Protein AF-A0A0G4F1P4-F1 (afdb_monomer)

Solvent-accessible surface area (backbone atoms only — not comparable to full-atom values): 13996 Å² total; per-residue (Å²): 143,82,90,79,90,84,84,93,81,77,72,66,62,64,56,50,52,52,52,49,52,50,53,47,47,59,60,69,60,57,71,79,75,73,91,69,93,64,77,87,61,95,82,72,74,51,52,44,83,46,97,69,91,50,42,82,34,45,24,33,36,30,50,28,62,87,64,56,53,95,52,92,50,64,78,63,31,51,55,71,77,34,94,72,71,49,74,66,56,36,56,23,32,40,29,36,67,59,89,88,66,84,57,90,52,59,44,44,26,30,38,56,80,39,75,62,87,45,34,51,53,70,55,88,64,56,68,98,54,90,56,77,47,84,83,44,30,85,40,60,28,26,35,7,31,71,52,73,58,84,45,51,40,35,40,30,47,58,80,74,99,68,82,45,57,45,77,40,60,52,72,69,73,73,59,49,98,79,72,60,75,69,84,42,74,48,38,20,41,26,29,33,76,40,44,56,77,59,49,77,45,36,44,40,25,41,40,45,71,59,61,74,55,51,67,70,72,47,100,63,79,31,57,36,45,57,52,32,55,68,70,76,102

Secondary structure (DSSP, 8-state):
---------SSHHHHHHHHHHHHHHHHHT------------TT---EEE-SS---SS-EEEEE-HHHHTTS--HHHHHHTT-SS--GGG--EEEE-PPTT---TTEEEEEESS-EEEEEGGG-S-STT----GGGTTTSEEEE--SB--SSPEEEEE--SSS-PEEEES-GGGG--TT-PPPS-EEEEESBEEEEHHHHTTEEEEEE-THHHHHHHHSSPSPHHHHHHHHTT-

Organism: Vitrella brassicaformis (strain CCMP3155) (NCBI:txid1169540)

Structure (mmCIF, N/CA/C/O backbone):
data_AF-A0A0G4F1P4-F1
#
_entry.id   AF-A0A0G4F1P4-F1
#
loop_
_atom_site.group_PDB
_atom_site.id
_atom_site.type_symbol
_atom_site.label_atom_id
_atom_site.label_alt_id
_atom_site.label_comp_id
_atom_site.label_asym_id
_atom_site.label_entity_id
_atom_site.label_seq_id
_atom_site.pdbx_PDB_ins_code
_atom_site.Cartn_x
_atom_site.Cartn_y
_atom_site.Cartn_z
_atom_site.occupancy
_atom_site.B_iso_or_equiv
_atom_site.auth_seq_id
_atom_site.auth_comp_id
_atom_site.auth_asym_id
_atom_site.auth_atom_id
_atom_site.pdbx_PDB_model_num
ATOM 1 N N . MET A 1 1 ? -21.313 7.222 -73.630 1.00 44.25 1 MET A N 1
ATOM 2 C CA . MET A 1 1 ? -21.097 5.762 -73.575 1.00 44.25 1 MET A CA 1
ATOM 3 C C . MET A 1 1 ? -19.789 5.499 -72.848 1.00 44.25 1 MET A C 1
ATOM 5 O O . MET A 1 1 ? -18.751 5.787 -73.424 1.00 44.25 1 MET A O 1
ATOM 9 N N . LEU A 1 2 ? -19.875 5.066 -71.586 1.00 38.53 2 LEU A N 1
ATOM 10 C CA . LEU A 1 2 ? -19.119 3.990 -70.916 1.00 38.53 2 LEU A CA 1
ATOM 11 C C . LEU A 1 2 ? -19.389 4.095 -69.396 1.00 38.53 2 LEU A C 1
ATOM 13 O O . LEU A 1 2 ? -19.117 5.124 -68.787 1.00 38.53 2 LEU A O 1
ATOM 17 N N . SER A 1 3 ? -20.016 3.044 -68.858 1.00 40.56 3 SER A N 1
ATOM 18 C CA . SER A 1 3 ? -20.262 2.697 -67.439 1.00 40.56 3 SER A CA 1
ATOM 19 C C . SER A 1 3 ? -18.927 2.426 -66.696 1.00 40.56 3 SER A C 1
ATOM 21 O O . SER A 1 3 ? -17.896 2.420 -67.360 1.00 40.56 3 SER A O 1
ATOM 23 N N . ALA A 1 4 ? -18.769 2.160 -65.392 1.00 41.78 4 ALA A N 1
ATOM 24 C CA . ALA A 1 4 ? -19.577 1.691 -64.251 1.00 41.78 4 ALA A CA 1
ATOM 25 C C . ALA A 1 4 ? -18.766 2.023 -62.954 1.00 41.78 4 ALA A C 1
ATOM 27 O O . ALA A 1 4 ? -17.547 2.153 -63.036 1.00 41.78 4 ALA A O 1
ATOM 28 N N . GLU A 1 5 ? -19.367 2.433 -61.831 1.00 48.62 5 GLU A N 1
ATOM 29 C CA . GLU A 1 5 ? -19.666 1.641 -60.606 1.00 48.62 5 GLU A CA 1
ATOM 30 C C . GLU A 1 5 ? -18.569 0.700 -60.047 1.00 48.62 5 GLU A C 1
ATOM 32 O O . GLU A 1 5 ? -18.023 -0.131 -60.766 1.00 48.62 5 GLU A O 1
ATOM 37 N N . GLY A 1 6 ? -18.346 0.784 -58.722 1.00 38.50 6 GLY A N 1
ATOM 38 C CA . GLY A 1 6 ? -17.618 -0.199 -57.896 1.00 38.50 6 GLY A CA 1
ATOM 39 C C . GLY A 1 6 ? -16.866 0.443 -56.715 1.00 38.50 6 GLY A C 1
ATOM 40 O O . GLY A 1 6 ? -15.686 0.738 -56.834 1.00 38.50 6 GLY A O 1
ATOM 41 N N . SER A 1 7 ? -17.534 0.915 -55.656 1.00 43.25 7 SER A N 1
ATOM 42 C CA . SER A 1 7 ? -17.800 0.181 -54.397 1.00 43.25 7 SER A CA 1
ATOM 43 C C . SER A 1 7 ? -16.543 -0.291 -53.634 1.00 43.25 7 SER A C 1
ATOM 45 O O . SER A 1 7 ? -16.195 -1.471 -53.652 1.00 43.25 7 SER A O 1
ATOM 47 N N . GLU A 1 8 ? -15.895 0.615 -52.896 1.00 47.38 8 GLU A N 1
ATOM 48 C CA . GLU A 1 8 ? -14.956 0.265 -51.818 1.00 47.38 8 GLU A CA 1
ATOM 49 C C . GLU A 1 8 ? -15.727 0.078 -50.497 1.00 47.38 8 GLU A C 1
ATOM 51 O O . GLU A 1 8 ? -15.773 0.969 -49.657 1.00 47.38 8 GLU A O 1
ATOM 56 N N . SER A 1 9 ? -16.375 -1.075 -50.306 1.00 51.06 9 SER A N 1
ATOM 57 C CA . SER A 1 9 ? -17.008 -1.434 -49.022 1.00 51.06 9 SER A CA 1
ATOM 58 C C . SER A 1 9 ? -16.738 -2.898 -48.664 1.00 51.06 9 SER A C 1
ATOM 60 O O . SER A 1 9 ? -17.629 -3.743 -48.698 1.00 51.06 9 SER A O 1
ATOM 62 N N . GLY A 1 10 ? -15.478 -3.231 -48.383 1.00 49.69 10 GLY A N 1
ATOM 63 C CA . GLY A 1 10 ? -15.103 -4.618 -48.076 1.00 49.69 10 GLY A CA 1
ATOM 64 C C . GLY A 1 10 ? -13.904 -4.809 -47.152 1.00 49.69 10 GLY A C 1
ATOM 65 O O . GLY A 1 10 ? -13.469 -5.942 -46.979 1.00 49.69 10 GLY A O 1
ATOM 66 N N . LYS A 1 11 ? -13.338 -3.739 -46.573 1.00 50.47 11 LYS A N 1
ATOM 67 C CA . LYS A 1 11 ? -12.155 -3.833 -45.694 1.00 50.47 11 LYS A CA 1
ATOM 68 C C . LYS A 1 11 ? -12.429 -3.574 -44.207 1.00 50.47 11 LYS A C 1
ATOM 70 O O . LYS A 1 11 ? -11.576 -3.912 -43.395 1.00 50.47 11 LYS A O 1
ATOM 75 N N . ASP A 1 12 ? -13.613 -3.074 -43.853 1.00 54.31 12 ASP A N 1
ATOM 76 C CA . ASP A 1 12 ? -13.947 -2.728 -42.462 1.00 54.31 12 ASP A CA 1
ATOM 77 C C . ASP A 1 12 ? -14.666 -3.852 -41.698 1.00 54.31 12 ASP A C 1
ATOM 79 O O . ASP A 1 12 ? -14.580 -3.928 -40.475 1.00 54.31 12 ASP A O 1
ATOM 83 N N . GLU A 1 13 ? -15.336 -4.783 -42.388 1.00 52.06 13 GLU A N 1
ATOM 84 C CA . GLU A 1 13 ? -16.006 -5.900 -41.704 1.00 52.06 13 GLU A CA 1
ATOM 85 C C . GLU A 1 13 ? -15.014 -6.968 -41.223 1.00 52.06 13 GLU A C 1
ATOM 87 O O . GLU A 1 13 ? -15.167 -7.500 -40.124 1.00 52.06 13 GLU A O 1
ATOM 92 N N . ALA A 1 14 ? -13.947 -7.247 -41.981 1.00 53.81 14 ALA A N 1
ATOM 93 C CA . ALA A 1 14 ? -12.947 -8.245 -41.592 1.00 53.81 14 ALA A CA 1
ATOM 94 C C . ALA A 1 14 ? -12.198 -7.853 -40.301 1.00 53.81 14 ALA A C 1
ATOM 96 O O . ALA A 1 14 ? -11.976 -8.693 -39.430 1.00 53.81 14 ALA A O 1
ATOM 97 N N . SER A 1 15 ? -11.887 -6.565 -40.135 1.00 60.59 15 SER A N 1
ATOM 98 C CA . SER A 1 15 ? -11.195 -6.015 -38.964 1.00 60.59 15 SER A CA 1
ATOM 99 C C . SER A 1 15 ? -12.094 -5.942 -37.725 1.00 60.59 15 SER A C 1
ATOM 101 O O . SER A 1 15 ? -11.634 -6.220 -36.617 1.00 60.59 15 SER A O 1
ATOM 103 N N . LEU A 1 16 ? -13.392 -5.664 -37.888 1.00 56.06 16 LEU A N 1
ATOM 104 C CA . LEU A 1 16 ? -14.362 -5.753 -36.789 1.00 56.06 16 LEU A CA 1
ATOM 105 C C . LEU A 1 16 ? -14.564 -7.198 -36.319 1.00 56.06 16 LEU A C 1
ATOM 107 O O . LEU A 1 16 ? -14.600 -7.448 -35.114 1.00 56.06 16 LEU A O 1
ATOM 111 N N . THR A 1 17 ? -14.599 -8.154 -37.251 1.00 67.44 17 THR A N 1
ATOM 112 C CA . THR A 1 17 ? -14.766 -9.578 -36.922 1.00 67.44 17 THR A CA 1
ATOM 113 C C . THR A 1 17 ? -13.553 -10.132 -36.163 1.00 67.44 17 THR A C 1
ATOM 115 O O . THR A 1 17 ? -13.709 -10.924 -35.234 1.00 67.44 17 THR A O 1
ATOM 118 N N . GLU A 1 18 ? -12.336 -9.686 -36.493 1.00 63.50 18 GLU A N 1
ATOM 119 C CA . GLU A 1 18 ? -11.114 -10.052 -35.760 1.00 63.50 18 GLU A CA 1
ATOM 120 C C . GLU A 1 18 ? -11.062 -9.437 -34.355 1.00 63.50 18 GLU A C 1
ATOM 122 O O . GLU A 1 18 ? -10.694 -10.120 -33.395 1.00 63.50 18 GLU A O 1
ATOM 127 N N . ILE A 1 19 ? -11.490 -8.179 -34.202 1.00 62.91 19 ILE A N 1
ATOM 128 C CA . ILE A 1 19 ? -11.578 -7.509 -32.895 1.00 62.91 19 ILE A CA 1
ATOM 129 C C . ILE A 1 19 ? -12.641 -8.175 -32.014 1.00 62.91 19 ILE A C 1
ATOM 131 O O . ILE A 1 19 ? -12.415 -8.375 -30.818 1.00 62.91 19 ILE A O 1
ATOM 135 N N . GLU A 1 20 ? -13.784 -8.564 -32.577 1.00 64.06 20 GLU A N 1
ATOM 136 C CA . GLU A 1 20 ? -14.819 -9.302 -31.850 1.00 64.06 20 GLU A CA 1
ATOM 137 C C . GLU A 1 20 ? -14.371 -10.718 -31.489 1.00 64.06 20 GLU A C 1
ATOM 139 O O . GLU A 1 20 ? -14.567 -11.137 -30.349 1.00 64.06 20 GLU A O 1
ATOM 144 N N . ALA A 1 21 ? -13.688 -11.430 -32.388 1.00 70.06 21 ALA A N 1
ATOM 145 C CA . ALA A 1 21 ? -13.105 -12.738 -32.090 1.00 70.06 21 ALA A CA 1
ATOM 146 C C . ALA A 1 21 ? -12.033 -12.656 -30.988 1.00 70.06 21 ALA A C 1
ATOM 148 O O . ALA A 1 21 ? -11.951 -13.541 -30.132 1.00 70.06 21 ALA A O 1
ATOM 149 N N . PHE A 1 22 ? -11.245 -11.579 -30.959 1.00 59.56 22 PHE A N 1
ATOM 150 C CA . PHE A 1 22 ? -10.270 -11.310 -29.902 1.00 59.56 22 PHE A CA 1
ATOM 151 C C . PHE A 1 22 ? -10.945 -10.976 -28.562 1.00 59.56 22 PHE A C 1
ATOM 153 O O . PHE A 1 22 ? -10.579 -11.534 -27.527 1.00 59.56 22 PHE A O 1
ATOM 160 N N . ARG A 1 23 ? -11.991 -10.140 -28.568 1.00 62.00 23 ARG A N 1
ATOM 161 C CA . ARG A 1 23 ? -12.803 -9.840 -27.373 1.00 62.00 23 ARG A CA 1
ATOM 162 C C . ARG A 1 23 ? -13.512 -11.079 -26.834 1.00 62.00 23 ARG A C 1
ATOM 164 O O . ARG A 1 23 ? -13.549 -11.264 -25.619 1.00 62.00 23 ARG A O 1
ATOM 171 N N . ARG A 1 24 ? -14.004 -11.951 -27.718 1.00 56.53 24 ARG A N 1
ATOM 172 C CA . ARG A 1 24 ? -14.615 -13.234 -27.351 1.00 56.53 24 ARG A CA 1
ATOM 173 C C . ARG A 1 24 ? -13.588 -14.189 -26.754 1.00 56.53 24 ARG A C 1
ATOM 175 O O . ARG A 1 24 ? -13.861 -14.785 -25.723 1.00 56.53 24 ARG A O 1
ATOM 182 N N . LYS A 1 25 ? -12.365 -14.243 -27.295 1.00 57.94 25 LYS A N 1
ATOM 183 C CA . LYS A 1 25 ? -11.242 -14.973 -26.676 1.00 57.94 25 LYS A CA 1
ATOM 184 C C . LYS A 1 25 ? -10.859 -14.438 -25.296 1.00 57.94 25 LYS A C 1
ATOM 186 O O . LYS A 1 25 ? -10.483 -15.232 -24.444 1.00 57.94 25 LYS A O 1
ATOM 191 N N . LEU A 1 26 ? -10.974 -13.133 -25.046 1.00 47.72 26 LEU A N 1
ATOM 192 C CA . LEU A 1 26 ? -10.740 -12.552 -23.716 1.00 47.72 26 LEU A CA 1
ATOM 193 C C . LEU A 1 26 ? -11.850 -12.900 -22.711 1.00 47.72 26 LEU A C 1
ATOM 195 O O . LEU A 1 26 ? -11.575 -13.018 -21.521 1.00 47.72 26 LEU A O 1
ATOM 199 N N . THR A 1 27 ? -13.088 -13.093 -23.174 1.00 53.66 27 THR A N 1
ATOM 200 C CA . THR A 1 27 ? -14.220 -13.491 -22.315 1.00 53.66 27 THR A CA 1
ATOM 201 C C . THR A 1 27 ? -14.300 -15.005 -22.113 1.00 53.66 27 THR A C 1
ATOM 203 O O . THR A 1 27 ? -14.565 -15.453 -21.003 1.00 53.66 27 THR A O 1
ATOM 206 N N . GLU A 1 28 ? -14.004 -15.802 -23.140 1.00 53.75 28 GLU A N 1
ATOM 207 C CA . GLU A 1 28 ? -13.924 -17.272 -23.082 1.00 53.75 28 GLU A CA 1
ATOM 208 C C . GLU A 1 28 ? -12.625 -17.752 -22.409 1.00 53.75 28 GLU A C 1
ATOM 210 O O . GLU A 1 28 ? -12.602 -18.802 -21.776 1.00 53.75 28 GLU A O 1
ATOM 215 N N . GLY A 1 29 ? -11.554 -16.955 -22.487 1.00 36.84 29 GLY A N 1
ATOM 216 C CA . GLY A 1 29 ? -10.301 -17.133 -21.751 1.00 36.84 29 GLY A CA 1
ATOM 217 C C . GLY A 1 29 ? -10.357 -16.657 -20.297 1.00 36.84 29 GLY A C 1
ATOM 218 O O . GLY A 1 29 ? -9.334 -16.704 -19.611 1.00 36.84 29 GLY A O 1
ATOM 219 N N . SER A 1 30 ? -11.531 -16.233 -19.806 1.00 38.62 30 SER A N 1
ATOM 220 C CA . SER A 1 30 ? -11.802 -16.135 -18.372 1.00 38.62 30 SER A CA 1
ATOM 221 C C . SER A 1 30 ? -11.784 -17.551 -17.799 1.00 38.62 30 SER A C 1
ATOM 223 O O . SER A 1 30 ? -12.799 -18.240 -17.703 1.00 38.62 30 SER A O 1
ATOM 225 N N . MET A 1 31 ? -10.573 -18.015 -17.495 1.00 36.19 31 MET A N 1
ATOM 226 C CA . MET A 1 31 ? -10.321 -19.250 -16.779 1.00 36.19 31 MET A CA 1
ATOM 227 C C . MET A 1 31 ? -11.022 -19.172 -15.422 1.00 36.19 31 MET A C 1
ATOM 229 O O . MET A 1 31 ? -10.475 -18.692 -14.432 1.00 36.19 31 MET A O 1
ATOM 233 N N . PHE A 1 32 ? -12.235 -19.716 -15.387 1.00 36.09 32 PHE A N 1
ATOM 234 C CA . PHE A 1 32 ? -12.675 -20.579 -14.304 1.00 36.09 32 PHE A CA 1
ATOM 235 C C . PHE A 1 32 ? -11.570 -21.617 -14.060 1.00 36.09 32 PHE A C 1
ATOM 237 O O . PHE A 1 32 ? -11.529 -22.669 -14.696 1.00 36.09 32 PHE A O 1
ATOM 244 N N . ILE A 1 33 ? -10.634 -21.301 -13.165 1.00 39.53 33 ILE A N 1
ATOM 245 C CA . ILE A 1 33 ? -9.770 -22.310 -12.559 1.00 39.53 33 ILE A CA 1
ATOM 246 C C . ILE A 1 33 ? -10.665 -23.096 -11.604 1.00 39.53 33 ILE A C 1
ATOM 248 O O . ILE A 1 33 ? -11.313 -22.530 -10.723 1.00 39.53 33 ILE A O 1
ATOM 252 N N . GLY A 1 34 ? -10.774 -24.389 -11.891 1.00 30.59 34 GLY A N 1
ATOM 253 C CA . GLY A 1 34 ? -11.758 -25.293 -11.330 1.00 30.59 34 GLY A CA 1
ATOM 254 C C . GLY A 1 34 ? -11.749 -25.378 -9.808 1.00 30.59 34 GLY A C 1
ATOM 255 O O . GLY A 1 34 ? -10.714 -25.336 -9.149 1.00 30.59 34 GLY A O 1
ATOM 256 N N . GLN A 1 35 ? -12.947 -25.596 -9.271 1.00 35.72 35 GLN A N 1
ATOM 257 C CA . GLN A 1 35 ? -13.133 -26.282 -8.003 1.00 35.72 35 GLN A CA 1
ATOM 258 C C . GLN A 1 35 ? -12.691 -27.743 -8.180 1.00 35.72 35 GLN A C 1
ATOM 260 O O . GLN A 1 35 ? -13.502 -28.612 -8.496 1.00 35.72 35 GLN A O 1
ATOM 265 N N . SER A 1 36 ? -11.403 -28.027 -8.011 1.00 34.56 36 SER A N 1
ATOM 266 C CA . SER A 1 36 ? -10.953 -29.365 -7.631 1.00 34.56 36 SER A CA 1
ATOM 267 C C . SER A 1 36 ? -10.972 -29.432 -6.109 1.00 34.56 36 SER A C 1
ATOM 269 O O . SER A 1 36 ? -10.285 -28.667 -5.436 1.00 34.56 36 SER A O 1
ATOM 271 N N . GLY A 1 37 ? -11.829 -30.304 -5.578 1.00 37.22 37 GLY A N 1
ATOM 272 C CA . GLY A 1 37 ? -11.975 -30.573 -4.153 1.00 37.22 37 GLY A CA 1
ATOM 273 C C . GLY A 1 37 ? -10.750 -31.269 -3.572 1.00 37.22 37 GLY A C 1
ATOM 274 O O . GLY A 1 37 ? -10.786 -32.466 -3.305 1.00 37.22 37 GLY A O 1
ATOM 275 N N . GLU A 1 38 ? -9.693 -30.501 -3.350 1.00 30.75 38 GLU A N 1
ATOM 276 C CA . GLU A 1 38 ? -8.630 -30.837 -2.414 1.00 30.75 38 GLU A CA 1
ATOM 277 C C . GLU A 1 38 ? -8.899 -30.090 -1.107 1.00 30.75 38 GLU A C 1
ATOM 279 O O . GLU A 1 38 ? -9.288 -28.919 -1.094 1.00 30.75 38 GLU A O 1
ATOM 284 N N . SER A 1 39 ? -8.766 -30.807 0.008 1.00 32.22 39 SER A N 1
ATOM 285 C CA . SER A 1 39 ? -8.780 -30.226 1.348 1.00 32.22 39 SER A CA 1
ATOM 286 C C . SER A 1 39 ? -7.865 -29.001 1.391 1.00 32.22 39 SER A C 1
ATOM 288 O O . SER A 1 39 ? -6.788 -29.077 0.802 1.00 32.22 39 SER A O 1
ATOM 290 N N . PRO A 1 40 ? -8.233 -27.901 2.077 1.00 41.16 40 PRO A N 1
ATOM 291 C CA . PRO A 1 40 ? -7.355 -26.747 2.187 1.00 41.16 40 PRO A CA 1
ATOM 292 C C . PRO A 1 40 ? -6.076 -27.186 2.897 1.00 41.16 40 PRO A C 1
ATOM 294 O O . PRO A 1 40 ? -6.056 -27.375 4.115 1.00 41.16 40 PRO A O 1
ATOM 297 N N . ASP A 1 41 ? -5.027 -27.403 2.109 1.00 34.06 41 ASP A N 1
ATOM 298 C CA . ASP A 1 41 ? -3.703 -27.699 2.611 1.00 34.06 41 ASP A CA 1
ATOM 299 C C . ASP A 1 41 ? -3.281 -26.569 3.550 1.00 34.06 41 ASP A C 1
ATOM 301 O O . ASP A 1 41 ? -3.498 -25.373 3.312 1.00 34.06 41 ASP A O 1
ATOM 305 N N . ALA A 1 42 ? -2.630 -26.958 4.638 1.00 38.28 42 ALA A N 1
ATOM 306 C CA . ALA A 1 42 ? -2.084 -26.078 5.663 1.00 38.28 42 ALA A CA 1
ATOM 307 C C . ALA A 1 42 ? -0.927 -25.171 5.158 1.00 38.28 42 ALA A C 1
ATOM 309 O O . ALA A 1 42 ? -0.147 -24.661 5.957 1.00 38.28 42 ALA A O 1
ATOM 310 N N . SER A 1 43 ? -0.816 -24.945 3.844 1.00 42.84 43 SER A N 1
ATOM 311 C CA . SER A 1 43 ? 0.154 -24.087 3.150 1.00 42.84 43 SER A CA 1
ATOM 312 C C . SER A 1 43 ? -0.370 -22.667 2.856 1.00 42.84 43 SER A C 1
ATOM 314 O O . SER A 1 43 ? 0.346 -21.852 2.277 1.00 42.84 43 SER A O 1
ATOM 316 N N . THR A 1 44 ? -1.603 -22.340 3.268 1.00 48.66 44 THR A N 1
ATOM 317 C CA . THR A 1 44 ? -2.342 -21.153 2.784 1.00 48.66 44 THR A CA 1
ATOM 318 C C . THR A 1 44 ? -2.284 -19.905 3.690 1.00 48.66 44 THR A C 1
ATOM 320 O O . THR A 1 44 ? -2.964 -18.920 3.406 1.00 48.66 44 THR A O 1
ATOM 323 N N . SER A 1 45 ? -1.496 -19.868 4.775 1.00 58.62 45 SER A N 1
ATOM 324 C CA . SER A 1 45 ? -1.473 -18.693 5.674 1.00 58.62 45 SER A CA 1
ATOM 325 C C . SER A 1 45 ? -0.451 -17.635 5.234 1.00 58.62 45 SER A C 1
ATOM 327 O O . SER A 1 45 ? 0.605 -17.480 5.847 1.00 58.62 45 SER A O 1
ATOM 329 N N . TRP A 1 46 ? -0.745 -16.907 4.156 1.00 67.62 46 TRP A N 1
ATOM 330 C CA . TRP A 1 46 ? 0.097 -15.789 3.702 1.00 67.62 46 TRP A CA 1
ATOM 331 C C . TRP A 1 46 ? -0.203 -14.455 4.398 1.00 67.62 46 TRP A C 1
ATOM 333 O O . TRP A 1 46 ? 0.501 -13.477 4.148 1.00 67.62 46 TRP A O 1
ATOM 343 N N . ALA A 1 47 ? -1.221 -14.427 5.259 1.00 73.69 47 ALA A N 1
ATOM 344 C CA . ALA A 1 47 ? -1.512 -13.350 6.191 1.00 73.69 47 ALA A CA 1
ATOM 345 C C . ALA A 1 47 ? -1.632 -13.931 7.608 1.00 73.69 47 ALA A C 1
ATOM 347 O O . ALA A 1 47 ? -2.260 -14.976 7.801 1.00 73.69 47 ALA A O 1
ATOM 348 N N . ARG A 1 48 ? -1.024 -13.273 8.596 1.00 81.38 48 ARG A N 1
ATOM 349 C CA . ARG A 1 48 ? -1.113 -13.634 10.018 1.00 81.38 48 ARG A CA 1
ATOM 350 C C . ARG A 1 48 ? -1.064 -12.373 10.871 1.00 81.38 48 ARG A C 1
ATOM 352 O O . ARG A 1 48 ? -0.157 -11.566 10.692 1.00 81.38 48 ARG A O 1
ATOM 359 N N . LEU A 1 49 ? -1.984 -12.255 11.831 1.00 85.12 49 LEU A N 1
ATOM 360 C CA . LEU A 1 49 ? -1.960 -11.181 12.827 1.00 85.12 49 LEU A CA 1
ATOM 361 C C . LEU A 1 49 ? -0.650 -11.187 13.617 1.00 85.12 49 LEU A C 1
ATOM 363 O O . LEU A 1 49 ? -0.205 -12.237 14.084 1.00 85.12 49 LEU A O 1
ATOM 367 N N . ILE A 1 50 ? -0.075 -10.005 13.787 1.00 86.12 50 ILE A N 1
ATOM 368 C CA . ILE A 1 50 ? 1.093 -9.772 14.634 1.00 86.12 50 ILE A CA 1
ATOM 369 C C . ILE A 1 50 ? 0.811 -8.607 15.581 1.00 86.12 50 ILE A C 1
ATOM 371 O O . ILE A 1 50 ? 0.012 -7.726 15.268 1.00 86.12 50 ILE A O 1
ATOM 375 N N . ASP A 1 51 ? 1.476 -8.608 16.733 1.00 83.62 51 ASP A N 1
ATOM 376 C CA . ASP A 1 51 ? 1.210 -7.623 17.786 1.00 83.62 51 ASP A CA 1
ATOM 377 C C . ASP A 1 51 ? 1.871 -6.269 17.505 1.00 83.62 51 ASP A C 1
ATOM 379 O O . ASP A 1 51 ? 1.327 -5.221 17.852 1.00 83.62 51 ASP A O 1
ATOM 383 N N . GLU A 1 52 ? 3.040 -6.277 16.857 1.00 84.31 52 GLU A N 1
ATOM 384 C CA . GLU A 1 52 ? 3.826 -5.069 16.617 1.00 84.31 52 GLU A CA 1
ATOM 385 C C . GLU A 1 52 ? 4.164 -4.872 15.136 1.00 84.31 52 GLU A C 1
ATOM 387 O O . GLU A 1 52 ? 4.523 -5.826 14.436 1.00 84.31 52 GLU A O 1
ATOM 392 N N . PRO A 1 53 ? 4.083 -3.623 14.640 1.00 81.62 53 PRO A N 1
ATOM 393 C CA . PRO A 1 53 ? 4.442 -3.316 13.269 1.00 81.62 53 PRO A CA 1
ATOM 394 C C . PRO A 1 53 ? 5.949 -3.453 13.073 1.00 81.62 53 PRO A C 1
ATOM 396 O O . PRO A 1 53 ? 6.745 -2.815 13.761 1.00 81.62 53 PRO A O 1
ATOM 399 N N . ARG A 1 54 ? 6.338 -4.244 12.074 1.00 77.56 54 ARG A N 1
ATOM 400 C CA . ARG A 1 54 ? 7.719 -4.307 11.592 1.00 77.56 54 ARG A CA 1
ATOM 401 C C . ARG A 1 54 ? 7.865 -3.460 10.335 1.00 77.56 54 ARG A C 1
ATOM 403 O O . ARG A 1 54 ? 6.966 -3.420 9.499 1.00 77.56 54 ARG A O 1
ATOM 410 N N . THR A 1 55 ? 8.992 -2.773 10.212 1.00 70.56 55 THR A N 1
ATOM 411 C CA . THR A 1 55 ? 9.321 -1.928 9.054 1.00 70.56 55 THR A CA 1
ATOM 412 C C . THR A 1 55 ? 10.388 -2.562 8.167 1.00 70.56 55 THR A C 1
ATOM 414 O O . THR A 1 55 ? 10.893 -1.910 7.274 1.00 70.56 55 THR A O 1
ATOM 417 N N . ASP A 1 56 ? 10.724 -3.835 8.361 1.00 67.94 56 ASP A N 1
ATOM 418 C CA . ASP A 1 56 ? 11.702 -4.589 7.562 1.00 67.94 56 ASP A CA 1
ATOM 419 C C . ASP A 1 56 ? 11.217 -4.945 6.141 1.00 67.94 56 ASP A C 1
ATOM 421 O O . ASP A 1 56 ? 11.978 -5.490 5.345 1.00 67.94 56 ASP A O 1
ATOM 425 N N . GLY A 1 57 ? 9.974 -4.588 5.802 1.00 63.53 57 GLY A N 1
ATOM 426 C CA . GLY A 1 57 ? 9.314 -4.977 4.561 1.00 63.53 57 GLY A CA 1
ATOM 427 C C . GLY A 1 57 ? 8.683 -6.358 4.706 1.00 63.53 57 GLY A C 1
ATOM 428 O O . GLY A 1 57 ? 9.373 -7.362 4.832 1.00 63.53 57 GLY A O 1
ATOM 429 N N . GLY A 1 58 ? 7.350 -6.415 4.677 1.00 72.56 58 GLY A N 1
ATOM 430 C CA . GLY A 1 58 ? 6.595 -7.648 4.956 1.00 72.56 58 GLY A CA 1
ATOM 431 C C . GLY A 1 58 ? 5.492 -7.489 6.000 1.00 72.56 58 GLY A C 1
ATOM 432 O O . GLY A 1 58 ? 4.820 -8.460 6.338 1.00 72.56 58 GLY A O 1
ATOM 433 N N . CYS A 1 59 ? 5.274 -6.271 6.497 1.00 85.75 59 CYS A N 1
ATOM 434 C CA . CYS A 1 59 ? 4.140 -5.931 7.344 1.00 85.75 59 CYS A CA 1
ATOM 435 C C . CYS A 1 59 ? 3.112 -5.131 6.545 1.00 85.75 59 CYS A C 1
ATOM 437 O O . CYS A 1 59 ? 3.444 -4.123 5.919 1.00 85.75 59 CYS A O 1
ATOM 439 N N . VAL A 1 60 ? 1.858 -5.560 6.588 1.00 89.00 60 VAL A N 1
ATOM 440 C CA . VAL A 1 60 ? 0.724 -4.827 6.034 1.00 89.00 60 VAL A CA 1
ATOM 441 C C . VAL A 1 60 ? -0.221 -4.491 7.171 1.00 89.00 60 VAL A C 1
ATOM 443 O O . VAL A 1 60 ? -0.476 -5.302 8.058 1.00 89.00 60 VAL A O 1
ATOM 446 N N . VAL A 1 61 ? -0.763 -3.284 7.139 1.00 92.12 61 VAL A N 1
ATOM 447 C CA . VAL A 1 61 ? -1.794 -2.851 8.070 1.00 92.12 61 VAL A CA 1
ATOM 448 C C . VAL A 1 61 ? -3.091 -2.644 7.316 1.00 92.12 61 VAL A C 1
ATOM 450 O O . VAL A 1 61 ? -3.137 -1.936 6.310 1.00 92.12 61 VAL A O 1
ATOM 453 N N . VAL A 1 62 ? -4.159 -3.270 7.795 1.00 92.44 62 VAL A N 1
ATOM 454 C CA . VAL A 1 62 ? -5.500 -3.145 7.222 1.00 92.44 62 VAL A CA 1
ATOM 455 C C . VAL A 1 62 ? -6.411 -2.446 8.217 1.00 92.44 62 VAL A C 1
ATOM 457 O O . VAL A 1 62 ? -6.425 -2.764 9.403 1.00 92.44 62 VAL A O 1
ATOM 460 N N . ALA A 1 63 ? -7.151 -1.448 7.751 1.00 92.62 63 ALA A N 1
ATOM 461 C CA . ALA A 1 63 ? -8.075 -0.693 8.581 1.00 92.62 63 ALA A CA 1
ATOM 462 C C . ALA A 1 63 ? -9.081 -1.634 9.258 1.00 92.62 63 ALA A C 1
ATOM 464 O O . ALA A 1 63 ? -9.765 -2.408 8.587 1.00 92.62 63 ALA A O 1
ATOM 465 N N . ASN A 1 64 ? -9.188 -1.561 10.588 1.00 92.19 64 ASN A N 1
ATOM 466 C CA . ASN A 1 64 ? -10.074 -2.434 11.351 1.00 92.19 64 ASN A CA 1
ATOM 467 C C . ASN A 1 64 ? -11.545 -2.070 11.059 1.00 92.19 64 ASN A C 1
ATOM 469 O O . ASN A 1 64 ? -11.963 -0.951 11.392 1.00 92.19 64 ASN A O 1
ATOM 473 N N . PRO A 1 65 ? -12.366 -2.986 10.507 1.00 91.50 65 PRO A N 1
ATOM 474 C CA . PRO A 1 65 ? -13.757 -2.695 10.166 1.00 91.50 65 PRO A CA 1
ATOM 475 C C . PRO A 1 65 ? -14.557 -2.115 11.338 1.00 91.50 65 PRO A C 1
ATOM 477 O O . PRO A 1 65 ? -15.305 -1.159 11.154 1.00 91.50 65 PRO A O 1
ATOM 480 N N . SER A 1 66 ? -14.344 -2.614 12.560 1.00 89.94 66 SER A N 1
ATOM 481 C CA . SER A 1 66 ? -15.050 -2.149 13.766 1.00 89.94 66 SER A CA 1
ATOM 482 C C . SER A 1 66 ? -14.704 -0.710 14.177 1.00 89.94 66 SER A C 1
ATOM 484 O O . SER A 1 66 ? -15.482 -0.042 14.861 1.00 89.94 66 SER A O 1
ATOM 486 N N . ARG A 1 67 ? -13.531 -0.214 13.767 1.00 88.81 67 ARG A N 1
ATOM 487 C CA . ARG A 1 67 ? -13.054 1.147 14.053 1.00 88.81 67 ARG A CA 1
ATOM 488 C C . ARG A 1 67 ? -13.400 2.117 12.930 1.00 88.81 67 ARG A C 1
ATOM 490 O O . ARG A 1 67 ? -13.680 3.288 13.199 1.00 88.81 67 ARG A O 1
ATOM 497 N N . TRP A 1 68 ? -13.390 1.635 11.691 1.00 88.94 68 TRP A N 1
ATOM 498 C CA . TRP A 1 68 ? -13.527 2.446 10.484 1.00 88.94 68 TRP A CA 1
ATOM 499 C C . TRP A 1 68 ? -14.958 2.537 9.960 1.00 88.94 68 TRP A C 1
ATOM 501 O O . TRP A 1 68 ? -15.370 3.607 9.508 1.00 88.94 68 TRP A O 1
ATOM 511 N N . LEU A 1 69 ? -15.735 1.456 10.040 1.00 86.31 69 LEU A N 1
ATOM 512 C CA . LEU A 1 69 ? -17.120 1.441 9.578 1.00 86.31 69 LEU A CA 1
ATOM 513 C C . LEU A 1 69 ? -18.035 2.065 10.644 1.00 86.31 69 LEU A C 1
ATOM 515 O O . LEU A 1 69 ? -17.931 1.775 11.832 1.00 86.31 69 LEU A O 1
ATOM 519 N N . GLY A 1 70 ? -18.932 2.960 10.223 1.00 72.56 70 GLY A N 1
ATOM 520 C CA . GLY A 1 70 ? -19.924 3.595 11.104 1.00 72.56 70 GLY A CA 1
ATOM 521 C C . GLY A 1 70 ? -19.473 4.874 11.825 1.00 72.56 70 GLY A C 1
ATOM 522 O O . GLY A 1 70 ? -20.302 5.537 12.447 1.00 72.56 70 GLY A O 1
ATOM 523 N N . LYS A 1 71 ? -18.203 5.286 11.709 1.00 72.12 71 LYS A N 1
ATOM 524 C CA . LYS A 1 71 ? -17.697 6.565 12.244 1.00 72.12 71 LYS A CA 1
ATOM 525 C C . LYS A 1 71 ? -17.376 7.561 11.127 1.00 72.12 71 LYS A C 1
ATOM 527 O O . LYS A 1 71 ? -16.942 7.190 10.039 1.00 72.12 71 LYS A O 1
ATOM 532 N N . ARG A 1 72 ? -17.561 8.859 11.398 1.00 72.94 72 ARG A N 1
ATOM 533 C CA . ARG A 1 72 ? -17.138 9.933 10.483 1.00 72.94 72 ARG A CA 1
ATOM 534 C C . ARG A 1 72 ? -15.646 10.208 10.660 1.00 72.94 72 ARG A C 1
ATOM 536 O O . ARG A 1 72 ? -15.252 10.933 11.565 1.00 72.94 72 ARG A O 1
ATOM 543 N N . HIS A 1 73 ? -14.840 9.667 9.753 1.00 73.06 73 HIS A N 1
ATOM 544 C CA . HIS A 1 73 ? -13.380 9.813 9.729 1.00 73.06 73 HIS A CA 1
ATOM 545 C C . HIS A 1 73 ? -12.895 10.804 8.660 1.00 73.06 73 HIS A C 1
ATOM 547 O O . HIS A 1 73 ? -11.869 10.565 8.041 1.00 73.06 73 HIS A O 1
ATOM 553 N N . SER A 1 74 ? -13.617 11.898 8.384 1.00 75.12 74 SER A N 1
ATOM 554 C CA . SER A 1 74 ? -13.384 12.737 7.186 1.00 75.12 74 SER A CA 1
ATOM 555 C C . SER A 1 74 ? -11.920 13.154 6.978 1.00 75.12 74 SER A C 1
ATOM 557 O O . SER A 1 74 ? -11.364 12.891 5.916 1.00 75.12 74 SER A O 1
ATOM 559 N N . LYS A 1 75 ? -11.259 13.693 8.011 1.00 79.06 75 LYS A N 1
ATOM 560 C CA . LYS A 1 75 ? -9.841 14.095 7.939 1.00 79.06 75 LYS A CA 1
ATOM 561 C C . LYS A 1 75 ? -8.887 12.923 7.687 1.00 79.06 75 LYS A C 1
ATOM 563 O O . LYS A 1 75 ? -7.905 13.069 6.969 1.00 79.06 75 LYS A O 1
ATOM 568 N N . ARG A 1 76 ? -9.169 11.754 8.269 1.00 82.19 76 ARG A N 1
ATOM 569 C CA . ARG A 1 76 ? -8.357 10.548 8.060 1.00 82.19 76 ARG A CA 1
ATOM 570 C C . ARG A 1 76 ? -8.609 9.950 6.684 1.00 82.19 76 ARG A C 1
ATOM 572 O O . ARG A 1 76 ? -7.662 9.579 6.017 1.00 82.19 76 ARG A O 1
ATOM 579 N N . LEU A 1 77 ? -9.853 9.911 6.214 1.00 84.75 77 LEU A N 1
ATOM 580 C CA . LEU A 1 77 ? -10.195 9.421 4.877 1.00 84.75 77 LEU A CA 1
ATOM 581 C C . LEU A 1 77 ? -9.506 10.244 3.788 1.00 84.75 77 LEU A C 1
ATOM 583 O O . LEU A 1 77 ? -8.957 9.674 2.847 1.00 84.75 77 LEU A O 1
ATOM 587 N N . GLU A 1 78 ? -9.436 11.564 3.960 1.00 84.44 78 GLU A N 1
ATOM 588 C CA . GLU A 1 78 ? -8.710 12.441 3.044 1.00 84.44 78 GLU A CA 1
ATOM 589 C C . GLU A 1 78 ? -7.243 12.042 2.870 1.00 84.44 78 GLU A C 1
ATOM 591 O O . GLU A 1 78 ? -6.724 12.196 1.769 1.00 84.44 78 GLU A O 1
ATOM 596 N N . LYS A 1 79 ? -6.585 11.498 3.900 1.00 85.25 79 LYS A N 1
ATOM 597 C CA . LYS A 1 79 ? -5.202 10.992 3.837 1.00 85.25 79 LYS A CA 1
ATOM 598 C C . LYS A 1 79 ? -5.048 9.820 2.867 1.00 85.25 79 LYS A C 1
ATOM 600 O O . LYS A 1 79 ? -4.047 9.728 2.166 1.00 85.25 79 LYS A O 1
ATOM 605 N N . PHE A 1 80 ? -6.077 8.982 2.781 1.00 86.75 80 PHE A N 1
ATOM 606 C CA . PHE A 1 80 ? -6.139 7.806 1.912 1.00 86.75 80 PHE A CA 1
ATOM 607 C C . PHE A 1 80 ? -6.805 8.091 0.557 1.00 86.75 80 PHE A C 1
ATOM 609 O O . PHE A 1 80 ? -7.127 7.162 -0.183 1.00 86.75 80 PHE A O 1
ATOM 616 N N . GLY A 1 81 ? -7.060 9.366 0.234 1.00 80.94 81 GLY A N 1
ATOM 617 C CA . GLY A 1 81 ? -7.769 9.752 -0.989 1.00 80.94 81 GLY A CA 1
ATOM 618 C C . GLY A 1 81 ? -9.233 9.294 -1.004 1.00 80.94 81 GLY A C 1
ATOM 619 O O . GLY A 1 81 ? -9.806 9.053 -2.066 1.00 80.94 81 GLY A O 1
ATOM 620 N N . LEU A 1 82 ? -9.839 9.137 0.174 1.00 83.44 82 LEU A N 1
ATOM 621 C CA . LEU A 1 82 ? -11.186 8.615 0.358 1.00 83.44 82 LEU A CA 1
ATOM 622 C C . LEU A 1 82 ? -12.186 9.707 0.734 1.00 83.44 82 LEU A C 1
ATOM 624 O O . LEU A 1 82 ? -11.907 10.580 1.549 1.00 83.44 82 LEU A O 1
ATOM 628 N N . ARG A 1 83 ? -13.396 9.612 0.172 1.00 82.50 83 ARG A N 1
ATOM 629 C CA . ARG A 1 83 ? -14.553 10.439 0.570 1.00 82.50 83 ARG A CA 1
ATOM 630 C C . ARG A 1 83 ? -15.492 9.715 1.534 1.00 82.50 83 ARG A C 1
ATOM 632 O O . ARG A 1 83 ? -16.189 10.343 2.321 1.00 82.50 83 ARG A O 1
ATOM 639 N N . SER A 1 84 ? -15.520 8.390 1.456 1.00 83.31 84 SER A N 1
ATOM 640 C CA . SER A 1 84 ? -16.286 7.498 2.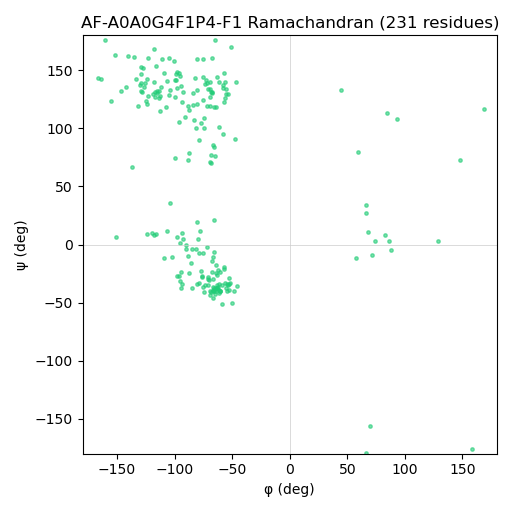324 1.00 83.31 84 SER A CA 1
ATOM 641 C C . SER A 1 84 ? -15.563 6.158 2.414 1.00 83.31 84 SER A C 1
ATOM 643 O O . SER A 1 84 ? -14.688 5.879 1.593 1.00 83.31 84 SER A O 1
AT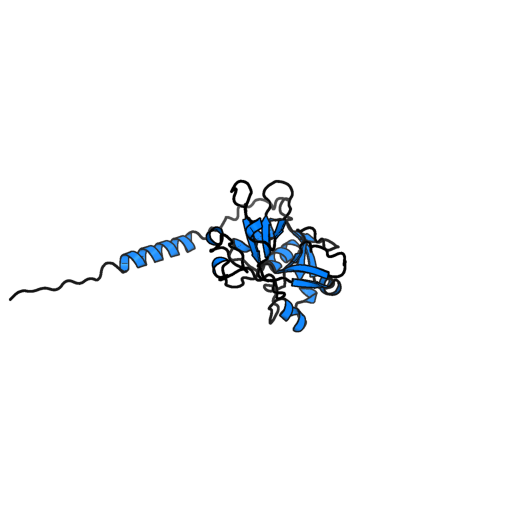OM 645 N N . VAL A 1 85 ? -15.905 5.345 3.411 1.00 82.69 85 VAL A N 1
ATOM 646 C CA . VAL A 1 85 ? -15.340 4.005 3.571 1.00 82.69 85 VAL A CA 1
ATOM 647 C C . VAL A 1 85 ? -16.451 2.967 3.487 1.00 82.69 85 VAL A C 1
ATOM 649 O O . VAL A 1 85 ? -17.485 3.081 4.143 1.00 82.69 85 VAL A O 1
ATOM 652 N N . THR A 1 86 ? -16.228 1.969 2.646 1.00 83.88 86 THR A N 1
ATOM 653 C CA . THR A 1 86 ? -16.985 0.717 2.588 1.00 83.88 86 THR A CA 1
ATOM 654 C C . THR A 1 86 ? -16.017 -0.417 2.902 1.00 83.88 86 THR A C 1
ATOM 656 O O . THR A 1 86 ? -14.805 -0.198 2.911 1.00 83.88 86 THR A O 1
ATOM 659 N N . TYR A 1 87 ? -16.528 -1.624 3.147 1.00 80.62 87 TYR A N 1
ATOM 660 C CA . TYR A 1 87 ? -15.677 -2.788 3.415 1.00 80.62 87 TYR A CA 1
ATOM 661 C C . TYR A 1 87 ? -14.652 -3.009 2.286 1.00 80.62 87 TYR A C 1
ATOM 663 O O . TYR A 1 87 ? -13.472 -3.218 2.547 1.00 80.62 87 TYR A O 1
ATOM 671 N N . ASP A 1 88 ? -15.072 -2.816 1.031 1.00 80.06 88 ASP A N 1
ATOM 672 C CA . ASP A 1 88 ? -14.195 -2.949 -0.136 1.00 80.06 88 ASP A CA 1
ATOM 673 C C . ASP A 1 88 ? -13.223 -1.764 -0.334 1.00 80.06 88 ASP A C 1
ATOM 675 O O . ASP A 1 88 ? -12.339 -1.798 -1.188 1.00 80.06 88 ASP A O 1
ATOM 679 N N . MET A 1 89 ? -13.355 -0.692 0.441 1.00 82.25 89 MET A N 1
ATOM 680 C CA . MET A 1 89 ? -12.497 0.491 0.339 1.00 82.25 89 MET A CA 1
ATOM 681 C C . MET A 1 89 ? -11.662 0.741 1.593 1.00 82.25 89 MET A C 1
ATOM 683 O O . MET A 1 89 ? -11.039 1.803 1.688 1.00 82.25 89 MET A O 1
ATOM 687 N N . LEU A 1 90 ? -11.652 -0.198 2.542 1.00 89.56 90 LEU A N 1
ATOM 688 C CA . LEU A 1 90 ? -10.850 -0.091 3.754 1.00 89.56 90 LEU A CA 1
ATOM 689 C C . LEU A 1 90 ? -9.369 0.123 3.393 1.00 89.56 90 LEU A C 1
ATOM 691 O O . LEU A 1 90 ? -8.834 -0.608 2.557 1.00 89.56 90 LEU A O 1
ATOM 695 N N . PRO A 1 91 ? -8.705 1.140 3.976 1.00 91.06 91 PRO A N 1
ATOM 696 C CA . PRO A 1 91 ? -7.286 1.360 3.748 1.00 91.06 91 PRO A CA 1
ATOM 697 C C . PRO A 1 91 ? -6.453 0.124 4.082 1.00 91.06 91 PRO A C 1
ATOM 699 O O . PRO A 1 91 ? -6.619 -0.484 5.138 1.00 91.06 91 PRO A O 1
ATOM 702 N N . CYS A 1 92 ? -5.538 -0.212 3.183 1.00 91.56 92 CYS A N 1
ATOM 703 C CA . CYS A 1 92 ? -4.579 -1.291 3.341 1.00 91.56 92 CYS A CA 1
ATOM 704 C C . CYS A 1 92 ? -3.204 -0.732 2.980 1.00 91.56 92 CYS A C 1
ATOM 706 O O . CYS A 1 92 ? -3.043 -0.224 1.873 1.00 91.56 92 CYS A O 1
ATOM 708 N N . VAL A 1 93 ? -2.253 -0.744 3.911 1.00 91.56 93 VAL A N 1
ATOM 709 C CA . VAL A 1 93 ? -0.951 -0.084 3.755 1.00 91.56 93 VAL A CA 1
ATOM 710 C C . VAL A 1 93 ? 0.164 -1.095 3.976 1.00 91.56 93 VAL A C 1
ATOM 712 O O . VAL A 1 93 ? 0.240 -1.705 5.037 1.00 91.56 93 VAL A O 1
ATOM 715 N N . LEU A 1 94 ? 1.051 -1.246 2.998 1.00 89.81 94 LEU A N 1
ATOM 716 C CA . LEU A 1 94 ? 2.311 -1.965 3.157 1.00 89.81 94 LEU A CA 1
ATOM 717 C C . LEU A 1 94 ? 3.329 -1.046 3.823 1.00 89.81 94 LEU A C 1
ATOM 719 O O . LEU A 1 94 ? 3.649 0.006 3.268 1.00 89.81 94 LEU A O 1
ATOM 723 N N . LEU A 1 95 ? 3.840 -1.448 4.981 1.00 89.31 95 LEU A N 1
ATOM 724 C CA . LEU A 1 95 ? 4.901 -0.731 5.679 1.00 89.31 95 LEU A CA 1
ATOM 725 C C . LEU A 1 95 ? 6.262 -1.107 5.098 1.00 89.31 95 LEU A C 1
ATOM 727 O O . LEU A 1 95 ? 6.507 -2.267 4.753 1.00 89.31 95 LEU A O 1
ATOM 731 N N . TYR A 1 96 ? 7.155 -0.126 5.022 1.00 84.25 96 TYR A N 1
ATOM 732 C CA . TYR A 1 96 ? 8.507 -0.324 4.514 1.00 84.25 96 TYR A CA 1
ATOM 733 C C . TYR A 1 96 ? 9.538 0.463 5.336 1.00 84.25 96 TYR A C 1
ATOM 735 O O . TYR A 1 96 ? 9.162 1.376 6.084 1.00 84.25 96 TYR A O 1
ATOM 743 N N . PRO A 1 97 ? 10.831 0.105 5.241 1.00 77.06 97 PRO A N 1
ATOM 744 C CA . PRO A 1 97 ? 11.857 0.726 6.058 1.00 77.06 97 PRO A CA 1
ATOM 745 C C . PRO A 1 97 ? 12.047 2.174 5.626 1.00 77.06 97 PRO A C 1
ATOM 747 O O . PRO A 1 97 ? 12.193 2.468 4.444 1.00 77.06 97 PRO A O 1
ATOM 750 N N . GLN A 1 98 ? 12.059 3.093 6.587 1.00 71.81 98 GLN A N 1
ATOM 751 C CA . GLN A 1 98 ? 12.396 4.481 6.312 1.00 71.81 98 GLN A CA 1
ATOM 752 C C . GLN A 1 98 ? 13.887 4.695 6.564 1.00 71.81 98 GLN A C 1
ATOM 754 O O . GLN A 1 98 ? 14.357 4.507 7.689 1.00 71.81 98 GLN A O 1
ATOM 759 N N . ASP A 1 99 ? 14.612 5.153 5.545 1.00 59.78 99 ASP A N 1
ATOM 760 C CA . ASP A 1 99 ? 16.012 5.533 5.703 1.00 59.78 99 ASP A CA 1
ATOM 761 C C . ASP A 1 99 ? 16.162 6.605 6.788 1.00 59.78 99 ASP A C 1
ATOM 763 O O . ASP A 1 99 ? 15.536 7.668 6.755 1.00 59.78 99 ASP A O 1
ATOM 767 N N . GLY A 1 100 ? 16.980 6.298 7.796 1.00 52.75 100 GLY A N 1
ATOM 768 C CA . GLY A 1 100 ? 17.330 7.229 8.868 1.00 52.75 100 GLY A CA 1
ATOM 769 C C . GLY A 1 100 ? 16.244 7.494 9.919 1.00 52.75 100 GLY A C 1
ATOM 770 O O . GLY A 1 100 ? 16.498 8.281 10.835 1.00 52.75 100 GLY A O 1
ATOM 771 N N . SER A 1 101 ? 15.072 6.847 9.864 1.00 50.69 101 SER A N 1
ATOM 772 C CA . SER A 1 101 ? 14.070 6.996 10.928 1.00 50.69 101 SER A CA 1
ATOM 773 C C . SER A 1 101 ? 14.459 6.176 12.156 1.00 50.69 101 SER A C 1
ATOM 775 O O . SER A 1 101 ? 14.336 4.955 12.189 1.00 50.69 101 SER A O 1
ATOM 777 N N . ARG A 1 102 ? 14.947 6.870 13.187 1.00 48.44 102 ARG A N 1
ATOM 778 C CA . ARG A 1 102 ? 15.129 6.329 14.545 1.00 48.44 102 ARG A CA 1
ATOM 779 C C . ARG A 1 102 ? 13.894 6.520 15.435 1.00 48.44 102 ARG A C 1
ATOM 781 O O . ARG A 1 102 ? 13.947 6.149 16.603 1.00 48.44 102 ARG A O 1
ATOM 788 N N . SER A 1 103 ? 12.826 7.142 14.928 1.00 54.56 103 SER A N 1
ATOM 789 C CA . SER A 1 103 ? 11.628 7.426 15.722 1.00 54.56 103 SER A CA 1
ATOM 790 C C . SER A 1 103 ? 10.668 6.244 15.650 1.00 54.56 103 SER A C 1
ATOM 792 O O . SER A 1 103 ? 10.189 5.905 14.573 1.00 54.56 103 SER A O 1
ATOM 794 N N . SER A 1 104 ? 10.365 5.640 16.798 1.00 64.50 104 SER A N 1
ATOM 795 C CA . SER A 1 104 ? 9.366 4.572 16.959 1.00 64.50 104 SER A CA 1
ATOM 796 C C . SER A 1 104 ? 7.922 5.010 16.687 1.00 64.50 104 SER A C 1
ATOM 798 O O . SER A 1 104 ? 7.014 4.177 16.724 1.00 64.50 104 SER A O 1
ATOM 800 N N . ASP A 1 105 ? 7.702 6.309 16.468 1.00 80.12 105 ASP A N 1
ATOM 801 C CA . ASP A 1 105 ? 6.379 6.924 16.574 1.00 80.12 105 ASP A CA 1
ATOM 802 C C . ASP A 1 105 ? 5.709 7.178 15.215 1.00 80.12 105 ASP A C 1
ATOM 804 O O . ASP A 1 105 ? 4.510 7.466 15.170 1.00 80.12 105 ASP A O 1
ATOM 808 N N . GLU A 1 106 ? 6.448 7.037 14.108 1.00 86.31 106 GLU A N 1
ATOM 809 C CA . GLU A 1 106 ? 5.930 7.178 12.743 1.00 86.31 106 GLU A CA 1
ATOM 810 C C . GLU A 1 106 ? 6.320 5.988 11.859 1.00 86.31 106 GLU A C 1
ATOM 812 O O . GLU A 1 106 ? 7.465 5.538 11.845 1.00 86.31 106 GLU A O 1
ATOM 817 N N . PHE A 1 107 ? 5.360 5.522 11.063 1.00 88.31 107 PHE A N 1
ATOM 818 C CA . PHE A 1 107 ? 5.508 4.426 10.113 1.00 88.31 107 PHE A CA 1
ATOM 819 C C . PHE A 1 107 ? 5.290 4.946 8.696 1.00 88.31 107 PHE A C 1
ATOM 821 O O . PHE A 1 107 ? 4.297 5.623 8.433 1.00 88.31 107 PHE A O 1
ATOM 828 N N . SER A 1 108 ? 6.190 4.616 7.771 1.00 88.75 108 SER A N 1
ATOM 829 C CA . SER A 1 108 ? 6.033 4.924 6.346 1.00 88.75 108 SER A CA 1
ATOM 830 C C . SER A 1 108 ? 5.523 3.702 5.590 1.00 88.75 108 SER A C 1
ATOM 832 O O . SER A 1 108 ? 5.913 2.569 5.873 1.00 88.75 108 SER A O 1
ATOM 834 N N . GLY A 1 109 ? 4.638 3.933 4.625 1.00 90.31 109 GLY A N 1
ATOM 835 C CA . GLY A 1 109 ? 4.033 2.869 3.845 1.00 90.31 109 GLY A CA 1
ATOM 836 C C . GLY A 1 109 ? 3.427 3.331 2.526 1.00 90.31 109 GLY A C 1
ATOM 837 O O . GLY A 1 109 ? 3.373 4.525 2.221 1.00 90.31 109 GLY A O 1
ATOM 838 N N . VAL A 1 110 ? 2.942 2.371 1.743 1.00 90.12 110 VAL A N 1
ATOM 839 C CA . VAL A 1 110 ? 2.165 2.622 0.523 1.00 90.12 110 VAL A CA 1
ATOM 840 C C . VAL A 1 110 ? 0.816 1.930 0.575 1.00 90.12 110 VAL A C 1
ATOM 842 O O . VAL A 1 110 ? 0.689 0.812 1.068 1.00 90.12 110 VAL A O 1
ATOM 845 N N . LEU A 1 111 ? -0.204 2.597 0.049 1.00 90.56 111 LEU A N 1
ATOM 846 C CA . LEU A 1 111 ? -1.535 2.034 -0.106 1.00 90.56 111 LEU A CA 1
ATOM 847 C C . LEU A 1 111 ? -1.548 0.914 -1.147 1.00 90.56 111 LEU A C 1
ATOM 849 O O . LEU A 1 111 ? -1.081 1.078 -2.271 1.00 90.56 111 LEU A O 1
ATOM 853 N N . LEU A 1 112 ? -2.152 -0.209 -0.778 1.00 88.25 112 LEU A N 1
ATOM 854 C CA . LEU A 1 112 ? -2.383 -1.349 -1.651 1.00 88.25 112 LEU A CA 1
ATOM 855 C C . LEU A 1 112 ? -3.786 -1.282 -2.264 1.00 88.25 112 LEU A C 1
ATOM 857 O O . LEU A 1 112 ? -4.749 -0.850 -1.628 1.00 88.25 112 LEU A O 1
ATOM 861 N N . GLY A 1 113 ? -3.906 -1.734 -3.514 1.00 82.12 113 GLY A N 1
ATOM 862 C CA . GLY A 1 113 ? -5.203 -1.914 -4.175 1.00 82.12 113 GLY A CA 1
ATOM 863 C C . GLY A 1 113 ? -5.824 -0.669 -4.803 1.00 82.12 113 GLY A C 1
ATOM 864 O O . GLY A 1 113 ? -6.969 -0.730 -5.243 1.00 82.12 113 GLY A O 1
ATOM 865 N N . ARG A 1 114 ? -5.109 0.462 -4.869 1.00 83.25 114 ARG A N 1
ATOM 866 C CA . ARG A 1 114 ? -5.611 1.687 -5.515 1.00 83.25 114 ARG A CA 1
ATOM 867 C C . ARG A 1 114 ? -4.834 2.023 -6.775 1.00 83.25 114 ARG A C 1
ATOM 869 O O . ARG A 1 114 ? -3.659 2.366 -6.710 1.00 83.25 114 ARG A O 1
ATOM 876 N N . ARG A 1 115 ? -5.506 1.969 -7.923 1.00 84.19 115 ARG A N 1
ATOM 877 C CA . ARG A 1 115 ? -4.957 2.446 -9.200 1.00 84.19 115 ARG A CA 1
ATOM 878 C C . ARG A 1 115 ? -4.930 3.974 -9.212 1.00 84.19 115 ARG A C 1
ATOM 880 O O . ARG A 1 115 ? -5.906 4.592 -8.791 1.00 84.19 115 ARG A O 1
ATOM 887 N N . SER A 1 116 ? -3.853 4.573 -9.722 1.00 84.88 116 SER A N 1
ATOM 888 C CA . SER A 1 116 ? -3.837 6.017 -10.006 1.00 84.88 116 SER A CA 1
ATOM 889 C C . SER A 1 116 ? -4.595 6.359 -11.295 1.00 84.88 116 SER A C 1
ATOM 891 O O . SER A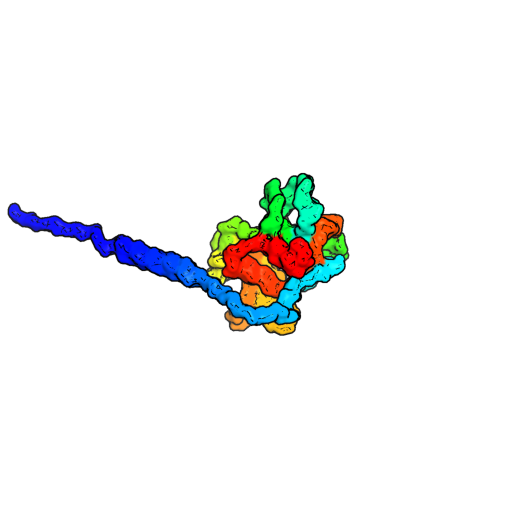 1 116 ? -5.049 7.486 -11.456 1.00 84.88 116 SER A O 1
ATOM 893 N N . GLY A 1 117 ? -4.747 5.378 -12.195 1.00 85.94 117 GLY A N 1
ATOM 894 C CA . GLY A 1 117 ? -5.254 5.584 -13.554 1.00 85.94 117 GLY A CA 1
ATOM 895 C C . GLY A 1 117 ? -4.169 5.980 -14.560 1.00 85.94 117 GLY A C 1
ATOM 896 O O . GLY A 1 117 ? -4.498 6.200 -15.718 1.00 85.94 117 GLY A O 1
ATOM 897 N N . MET A 1 118 ? -2.908 6.038 -14.124 1.00 87.38 118 MET A N 1
ATOM 898 C CA . MET A 1 118 ? -1.745 6.361 -14.949 1.00 87.38 118 MET A CA 1
ATOM 899 C C . MET A 1 118 ? -0.847 5.134 -15.131 1.00 87.38 118 MET A C 1
ATOM 901 O O . MET A 1 118 ? -0.872 4.190 -14.330 1.00 87.38 118 MET A O 1
ATOM 905 N N . LEU A 1 119 ? -0.024 5.174 -16.165 1.00 87.31 119 LEU A N 1
ATOM 906 C CA . LEU A 1 119 ? 1.068 4.249 -16.429 1.00 87.31 119 LEU A CA 1
ATOM 907 C C . LEU A 1 119 ? 2.409 4.917 -16.120 1.00 87.31 119 LEU A C 1
ATOM 909 O O . LEU A 1 119 ? 2.509 6.140 -16.075 1.00 87.31 119 LEU A O 1
ATOM 913 N N . VAL A 1 120 ? 3.460 4.122 -15.930 1.00 82.94 120 VAL A N 1
ATOM 914 C CA . VAL A 1 120 ? 4.821 4.654 -15.734 1.00 82.94 120 VAL A CA 1
ATOM 915 C C . VAL A 1 120 ? 5.258 5.498 -16.935 1.00 82.94 120 VAL A C 1
ATOM 917 O O . VAL A 1 120 ? 5.921 6.511 -16.745 1.00 82.94 120 VAL A O 1
ATOM 920 N N . GLY A 1 121 ? 4.844 5.129 -18.153 1.00 81.31 121 GLY A N 1
ATOM 921 C CA . GLY A 1 121 ? 5.132 5.898 -19.367 1.00 81.31 121 GLY A CA 1
ATOM 922 C C . GLY A 1 121 ? 4.433 7.260 -19.448 1.00 81.31 121 GLY A C 1
ATOM 923 O O . GLY A 1 121 ? 4.840 8.086 -20.255 1.00 81.31 121 GLY A O 1
ATOM 924 N N . ASP A 1 122 ? 3.423 7.523 -18.609 1.00 82.69 122 ASP A N 1
ATOM 925 C CA . ASP A 1 122 ? 2.765 8.837 -18.540 1.00 82.69 122 ASP A CA 1
ATOM 926 C C . ASP A 1 122 ? 3.587 9.854 -17.726 1.00 82.69 122 ASP A C 1
ATOM 928 O O . ASP A 1 122 ? 3.228 11.029 -17.635 1.00 82.69 122 ASP A O 1
ATOM 932 N N . LEU A 1 123 ? 4.674 9.416 -17.081 1.00 77.75 123 LEU A N 1
ATOM 933 C CA . LEU A 1 123 ? 5.569 10.295 -16.340 1.00 77.75 123 LEU A CA 1
ATOM 934 C C . LEU A 1 123 ? 6.483 11.016 -17.331 1.00 77.75 123 LEU A C 1
ATOM 936 O O . LEU A 1 123 ? 7.565 10.535 -17.657 1.00 77.75 123 LEU A O 1
ATOM 940 N N . GLU A 1 124 ? 6.027 12.180 -17.801 1.00 62.59 124 GLU A N 1
ATOM 941 C CA . GLU A 1 124 ? 6.719 12.985 -18.819 1.00 62.59 124 GLU A CA 1
ATOM 942 C C . GLU A 1 124 ? 8.179 13.283 -18.432 1.00 62.59 124 GLU A C 1
ATOM 9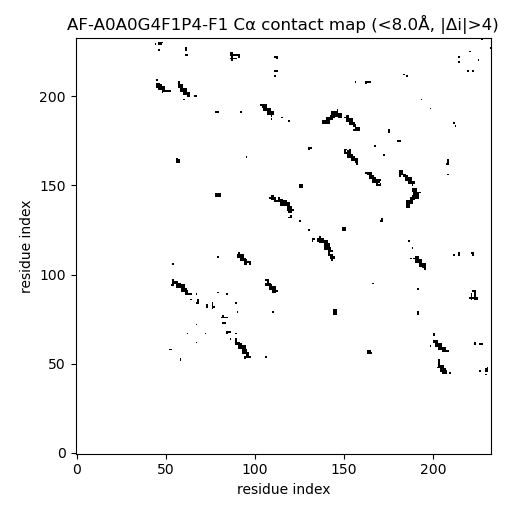44 O O . GLU A 1 124 ? 9.043 13.266 -19.301 1.00 62.59 124 GLU A O 1
ATOM 949 N N . PHE A 1 125 ? 8.464 13.469 -17.135 1.00 56.34 125 PHE A N 1
ATOM 950 C CA . PHE A 1 125 ? 9.806 13.603 -16.561 1.00 56.34 125 PHE A CA 1
ATOM 951 C C . PHE A 1 125 ? 9.783 13.179 -15.084 1.00 56.34 125 PHE A C 1
ATOM 953 O O . PHE A 1 125 ? 9.040 13.754 -14.289 1.00 56.34 125 P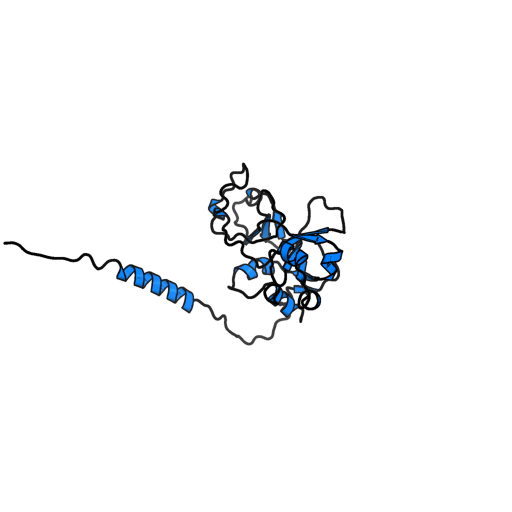HE A O 1
ATOM 960 N N . VAL A 1 126 ? 10.607 12.206 -14.685 1.00 52.53 126 VAL A N 1
ATOM 961 C CA . VAL A 1 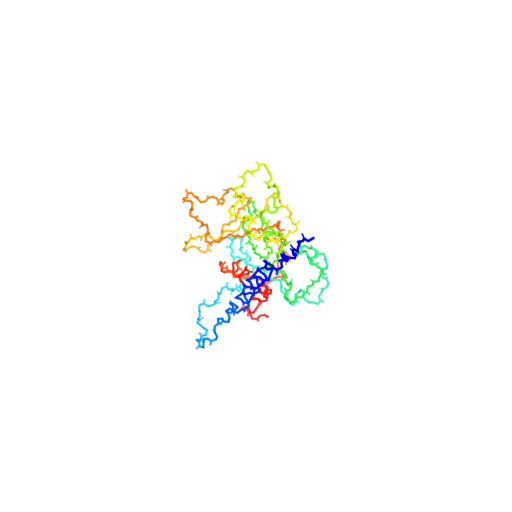126 ? 10.911 11.952 -13.264 1.00 52.53 126 VAL A CA 1
ATOM 962 C C . VAL A 1 126 ? 12.270 12.591 -12.968 1.00 52.53 126 VAL A C 1
ATOM 964 O O . VAL A 1 126 ? 13.294 11.918 -12.916 1.00 52.53 126 VAL A O 1
ATOM 967 N N . GLY A 1 127 ? 12.289 13.924 -12.864 1.00 53.94 127 GLY A N 1
ATOM 968 C CA . GLY A 1 127 ? 13.514 14.711 -12.661 1.00 53.94 127 GLY A CA 1
ATOM 969 C C . GLY A 1 127 ? 14.460 14.755 -13.874 1.00 53.94 127 GLY A C 1
ATOM 970 O O . GLY A 1 127 ? 14.036 14.556 -15.009 1.00 53.94 127 GLY A O 1
ATOM 971 N N . ASP A 1 128 ? 15.748 15.016 -13.614 1.00 49.62 128 ASP A N 1
ATOM 972 C CA . ASP A 1 128 ? 16.845 15.098 -14.606 1.00 49.62 128 ASP A CA 1
ATOM 973 C C . ASP A 1 128 ? 17.400 13.717 -15.022 1.00 49.62 128 ASP A C 1
ATOM 975 O O . ASP A 1 128 ? 18.536 13.591 -15.485 1.00 49.62 128 ASP A O 1
ATOM 979 N N . VAL A 1 129 ? 16.638 12.650 -14.791 1.00 49.47 129 VAL A N 1
ATOM 980 C CA . VAL A 1 129 ? 17.141 11.279 -14.838 1.00 49.47 129 VAL A CA 1
ATOM 981 C C . VAL A 1 129 ? 16.631 10.568 -16.090 1.00 49.47 129 VAL A C 1
ATOM 983 O O . VAL A 1 129 ? 15.428 10.361 -16.247 1.00 49.47 129 VAL A O 1
ATOM 986 N N . GLU A 1 130 ? 17.555 10.146 -16.960 1.00 52.97 130 GLU A N 1
ATOM 987 C CA . GLU A 1 130 ? 17.300 9.223 -18.077 1.00 52.97 130 GLU A CA 1
ATOM 988 C C . GLU A 1 130 ? 16.972 7.817 -17.544 1.00 52.97 130 GLU A C 1
ATOM 990 O O . GLU A 1 130 ? 17.749 6.871 -17.667 1.00 52.97 130 GLU A O 1
ATOM 995 N N . PHE A 1 131 ? 15.806 7.658 -16.923 1.00 59.53 131 PHE A N 1
ATOM 996 C CA . PHE A 1 131 ? 15.258 6.334 -16.679 1.00 59.53 131 PHE A CA 1
ATOM 997 C C . PHE A 1 131 ? 14.883 5.718 -18.031 1.00 59.53 131 PHE A C 1
ATOM 999 O O . PHE A 1 131 ? 14.183 6.354 -18.823 1.00 59.53 131 PHE A O 1
ATOM 1006 N N . ASP A 1 132 ? 15.316 4.480 -18.295 1.00 62.50 132 ASP A N 1
ATOM 1007 C CA . ASP A 1 132 ? 14.894 3.700 -19.466 1.00 62.50 132 ASP A CA 1
ATOM 1008 C C . ASP A 1 132 ? 13.417 3.297 -19.312 1.00 62.50 132 ASP A C 1
ATOM 1010 O O . ASP A 1 132 ? 13.064 2.139 -19.065 1.00 62.50 132 ASP A O 1
ATOM 1014 N N . GLN A 1 133 ? 12.538 4.297 -19.438 1.00 62.75 133 GLN A N 1
ATOM 1015 C CA . GLN A 1 133 ? 11.090 4.175 -19.332 1.00 62.75 133 GLN A CA 1
ATOM 1016 C C . GLN A 1 133 ? 10.573 3.083 -20.263 1.00 62.75 133 GLN A C 1
ATOM 1018 O O . GLN A 1 133 ? 9.591 2.428 -19.918 1.00 62.75 133 GLN A O 1
ATOM 1023 N N . SER A 1 134 ? 11.262 2.832 -21.388 1.00 66.00 134 SER A N 1
ATOM 1024 C CA . SER A 1 134 ? 10.859 1.890 -22.433 1.00 66.00 134 SER A CA 1
ATOM 1025 C C . SER A 1 134 ? 10.518 0.495 -21.899 1.00 66.00 134 SER A C 1
ATOM 1027 O O . SER A 1 134 ? 9.589 -0.143 -22.400 1.00 66.00 134 SER A O 1
ATOM 1029 N N . ARG A 1 135 ? 11.196 0.047 -20.833 1.00 71.31 135 ARG A N 1
ATOM 1030 C CA . ARG A 1 135 ? 11.002 -1.285 -20.236 1.00 71.31 135 ARG A CA 1
ATOM 1031 C C . ARG A 1 135 ? 9.735 -1.410 -19.402 1.00 71.31 135 ARG A C 1
ATOM 1033 O O . ARG A 1 135 ? 9.200 -2.508 -19.280 1.00 71.31 135 ARG A O 1
ATOM 1040 N N . PHE A 1 136 ? 9.261 -0.307 -18.832 1.00 78.38 136 PHE A N 1
ATOM 1041 C CA . PHE A 1 136 ? 8.149 -0.299 -17.885 1.00 78.38 136 PHE A CA 1
ATOM 1042 C C . PHE A 1 136 ? 7.003 0.617 -18.314 1.00 78.38 136 PHE A C 1
ATOM 1044 O O . PHE A 1 136 ? 6.076 0.798 -17.539 1.00 78.38 136 PHE A O 1
ATOM 1051 N N . MET A 1 137 ? 7.005 1.169 -19.535 1.00 79.00 137 MET A N 1
ATOM 1052 C CA . MET A 1 137 ? 6.002 2.160 -19.972 1.00 79.00 137 MET A CA 1
ATOM 1053 C C . MET A 1 137 ? 4.555 1.708 -19.764 1.00 79.00 137 MET A C 1
ATOM 1055 O O . MET A 1 137 ? 3.696 2.533 -19.481 1.00 79.00 137 MET A O 1
ATOM 1059 N N . LEU A 1 138 ? 4.291 0.406 -19.905 1.00 82.44 138 LEU A N 1
ATOM 1060 C CA . LEU A 1 138 ? 2.958 -0.186 -19.775 1.00 82.44 138 LEU A CA 1
ATOM 1061 C C . LEU A 1 138 ? 2.626 -0.634 -18.345 1.00 82.44 138 LEU A C 1
ATOM 1063 O O . LEU A 1 138 ? 1.513 -1.096 -18.085 1.00 82.44 138 LEU A O 1
ATOM 1067 N N . GLU A 1 139 ? 3.572 -0.519 -17.415 1.00 84.38 139 GLU A N 1
ATOM 1068 C CA . GLU A 1 139 ? 3.343 -0.860 -16.020 1.00 84.38 139 GLU A CA 1
ATOM 1069 C C . GLU A 1 139 ? 2.421 0.173 -15.367 1.00 84.38 139 GLU A C 1
ATOM 1071 O O . GLU A 1 139 ? 2.613 1.382 -15.526 1.00 84.38 139 GLU A O 1
ATOM 1076 N N . PRO A 1 140 ? 1.409 -0.271 -14.607 1.00 86.19 140 PRO A N 1
ATOM 1077 C CA . PRO A 1 140 ? 0.501 0.644 -13.945 1.00 86.19 140 PRO A CA 1
ATOM 1078 C C . PRO A 1 140 ? 1.161 1.339 -12.759 1.00 86.19 140 PRO A C 1
ATOM 1080 O O . PRO A 1 140 ? 1.842 0.704 -11.946 1.00 86.19 140 PRO A O 1
ATOM 1083 N N . LEU A 1 141 ? 0.839 2.621 -12.602 1.00 86.75 141 LEU A N 1
ATOM 1084 C CA . LEU A 1 141 ? 1.101 3.368 -11.384 1.00 86.75 141 LEU A CA 1
ATOM 1085 C C . LEU A 1 141 ? -0.028 3.137 -10.376 1.00 86.75 141 LEU A C 1
ATOM 1087 O O . LEU A 1 141 ? -1.228 3.247 -10.657 1.00 86.75 141 LEU A O 1
ATOM 1091 N N . TRP A 1 142 ? 0.374 2.807 -9.161 1.00 88.50 142 TRP A N 1
ATOM 1092 C CA . TRP A 1 142 ? -0.514 2.660 -8.020 1.00 88.50 142 TRP A CA 1
ATOM 1093 C C . TRP A 1 142 ? -0.492 3.942 -7.202 1.00 88.50 142 TRP A C 1
ATOM 1095 O O . TRP A 1 142 ? 0.511 4.644 -7.144 1.00 88.50 142 TRP A O 1
ATOM 1105 N N . PHE A 1 143 ? -1.602 4.281 -6.566 1.00 87.94 143 PHE A N 1
ATOM 1106 C CA . PHE A 1 143 ? -1.640 5.382 -5.618 1.00 87.94 143 PHE A CA 1
ATOM 1107 C C . PHE A 1 143 ? -1.151 4.873 -4.260 1.00 87.94 143 PHE A C 1
ATOM 1109 O O . PHE A 1 143 ? -1.871 4.124 -3.605 1.00 87.94 143 PHE A O 1
ATOM 1116 N N . GLY A 1 144 ? 0.059 5.267 -3.853 1.00 88.62 144 GLY A N 1
ATOM 1117 C CA . GLY A 1 144 ? 0.677 4.884 -2.579 1.00 88.62 144 GLY A CA 1
ATOM 1118 C C . GLY A 1 144 ? 0.322 5.819 -1.418 1.00 88.62 144 GLY A C 1
ATOM 1119 O O . GLY A 1 144 ? 0.310 5.397 -0.260 1.00 88.62 144 GLY A O 1
ATOM 1120 N N . GLY A 1 145 ? -0.037 7.070 -1.706 1.00 89.12 145 GLY A N 1
ATOM 1121 C CA . GLY A 1 145 ? -0.562 8.018 -0.725 1.00 89.12 145 GLY A CA 1
ATOM 1122 C C . GLY A 1 145 ? -0.403 9.474 -1.155 1.00 89.12 145 GLY A C 1
ATOM 1123 O O . GLY A 1 145 ? 0.020 9.768 -2.269 1.00 89.12 145 GLY A O 1
ATOM 1124 N N . ARG A 1 146 ? -0.791 10.407 -0.277 1.00 85.88 146 ARG A N 1
ATOM 1125 C CA . ARG A 1 146 ? -0.823 11.849 -0.598 1.00 85.88 146 ARG A CA 1
ATOM 1126 C C . ARG A 1 146 ? 0.491 12.582 -0.391 1.00 85.88 146 ARG A C 1
ATOM 1128 O O . ARG A 1 146 ? 0.615 13.704 -0.873 1.00 85.88 146 ARG A O 1
ATOM 1135 N N . GLU A 1 147 ? 1.438 12.002 0.338 1.00 85.12 147 GLU A N 1
ATOM 1136 C CA . GLU A 1 147 ? 2.764 12.598 0.454 1.00 85.12 147 GLU A CA 1
ATOM 1137 C C . GLU A 1 147 ? 3.510 12.359 -0.855 1.00 85.12 147 GLU A C 1
ATOM 1139 O O . GLU A 1 147 ? 3.983 11.253 -1.112 1.00 85.12 147 GLU A O 1
ATOM 1144 N N . LEU A 1 148 ? 3.546 13.383 -1.706 1.00 77.38 148 LEU A N 1
ATOM 1145 C CA . LEU A 1 148 ? 4.218 13.314 -2.995 1.00 77.38 148 LEU A CA 1
ATOM 1146 C C . LEU A 1 148 ? 5.735 13.393 -2.811 1.00 77.38 148 LEU A C 1
ATOM 1148 O O . LEU A 1 148 ? 6.246 14.102 -1.941 1.00 77.38 148 LEU A O 1
ATOM 1152 N N . LYS A 1 149 ? 6.431 12.643 -3.655 1.00 73.88 149 LYS A N 1
ATOM 1153 C CA . LYS A 1 149 ? 7.880 12.653 -3.815 1.00 73.88 149 LYS A CA 1
ATOM 1154 C C . LYS A 1 149 ? 8.192 12.963 -5.269 1.00 73.88 149 LYS A C 1
ATOM 1156 O O . LYS A 1 149 ? 7.325 12.791 -6.125 1.00 73.88 149 LYS A O 1
ATOM 1161 N N . ASP A 1 150 ? 9.419 13.403 -5.512 1.00 70.75 150 ASP A N 1
ATOM 1162 C CA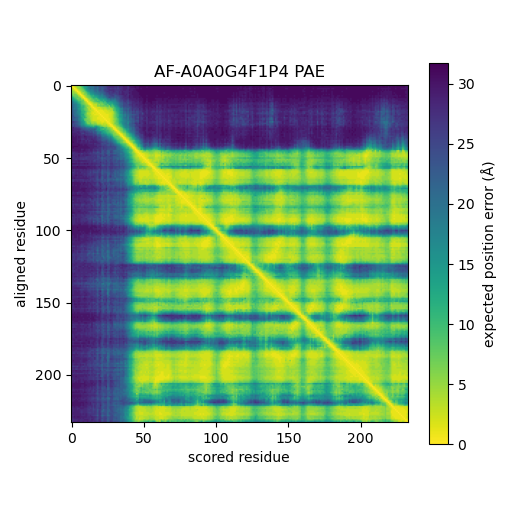 . ASP A 1 150 ? 9.884 13.758 -6.854 1.00 70.75 150 ASP A CA 1
ATOM 1163 C C . ASP A 1 150 ? 9.895 12.538 -7.793 1.00 70.75 150 ASP A C 1
ATOM 1165 O O . ASP A 1 150 ? 9.727 12.690 -9.000 1.00 70.75 150 ASP A O 1
ATOM 1169 N N . SER A 1 151 ? 10.004 11.326 -7.231 1.00 74.50 151 SER A N 1
ATOM 1170 C CA . SER A 1 151 ? 9.922 10.054 -7.945 1.00 74.50 151 SER A CA 1
ATOM 1171 C C . SER A 1 151 ? 8.895 9.080 -7.342 1.00 74.50 151 SER A C 1
ATOM 1173 O O . SER A 1 151 ? 8.597 9.135 -6.140 1.00 74.50 151 SER A O 1
ATOM 1175 N N . PRO A 1 152 ? 8.316 8.177 -8.162 1.00 80.19 152 PRO A N 1
ATOM 1176 C CA . PRO A 1 152 ? 7.536 7.049 -7.666 1.00 80.19 152 PRO A CA 1
ATOM 1177 C C . PRO A 1 152 ? 8.402 6.094 -6.840 1.00 80.19 152 PRO A C 1
ATOM 1179 O O . PRO A 1 152 ? 9.541 5.811 -7.204 1.00 80.19 152 PRO A O 1
ATOM 1182 N N . LEU A 1 153 ? 7.820 5.512 -5.792 1.00 82.81 153 LEU A N 1
ATOM 1183 C CA . LEU A 1 153 ? 8.439 4.400 -5.079 1.00 82.81 153 LEU A CA 1
ATOM 1184 C C . LEU A 1 153 ? 8.301 3.130 -5.919 1.00 82.81 153 LEU A C 1
ATOM 1186 O O . LEU A 1 153 ? 7.190 2.714 -6.259 1.00 82.81 153 LEU A O 1
ATOM 1190 N N . SER A 1 154 ? 9.418 2.480 -6.203 1.00 84.12 154 SER A N 1
ATOM 1191 C CA . SER A 1 154 ? 9.456 1.150 -6.793 1.00 84.12 154 SER A CA 1
ATOM 1192 C C . SER A 1 154 ? 9.576 0.081 -5.708 1.00 84.12 154 SER A C 1
ATOM 1194 O O . SER A 1 154 ? 10.326 0.219 -4.740 1.00 84.12 154 SER A O 1
ATOM 1196 N N . ILE A 1 155 ? 8.796 -0.987 -5.860 1.00 83.50 155 ILE A N 1
ATOM 1197 C CA . ILE A 1 155 ? 8.826 -2.157 -4.988 1.00 83.50 155 ILE A CA 1
ATOM 1198 C C . ILE A 1 155 ? 9.080 -3.381 -5.843 1.00 83.50 155 ILE A C 1
ATOM 1200 O O . ILE A 1 155 ? 8.299 -3.708 -6.739 1.00 83.50 155 ILE A O 1
ATOM 1204 N N . VAL A 1 156 ? 10.165 -4.072 -5.533 1.00 78.19 156 VAL A N 1
ATOM 1205 C CA . VAL A 1 156 ? 10.640 -5.229 -6.278 1.00 78.19 156 VAL A CA 1
ATOM 1206 C C . VAL A 1 156 ? 10.564 -6.467 -5.399 1.00 78.19 156 VAL A C 1
ATOM 1208 O O . VAL A 1 156 ? 11.045 -6.477 -4.262 1.00 78.19 156 VAL A O 1
ATOM 1211 N N . ALA A 1 157 ? 10.006 -7.549 -5.940 1.00 72.62 157 ALA A N 1
ATOM 1212 C CA . ALA A 1 157 ? 10.205 -8.866 -5.351 1.00 72.62 157 ALA A CA 1
ATOM 1213 C C . ALA A 1 157 ? 11.620 -9.344 -5.673 1.00 72.62 157 ALA A C 1
ATOM 1215 O O . ALA A 1 157 ? 11.912 -9.690 -6.818 1.00 72.62 157 ALA A O 1
ATOM 1216 N N . ALA A 1 158 ? 12.498 -9.383 -4.670 1.00 63.28 158 ALA A N 1
ATOM 1217 C CA . ALA A 1 158 ? 13.826 -9.954 -4.850 1.00 63.28 158 ALA A CA 1
ATOM 1218 C C . ALA A 1 158 ? 13.703 -11.453 -5.160 1.00 63.28 158 ALA A C 1
ATOM 1220 O O . ALA A 1 158 ? 13.188 -12.225 -4.340 1.00 63.28 158 ALA A O 1
ATOM 1221 N N . ASP A 1 159 ? 14.174 -11.872 -6.331 1.00 56.00 159 ASP A N 1
ATOM 1222 C CA . ASP A 1 159 ? 14.198 -13.282 -6.685 1.00 56.00 159 ASP A CA 1
ATOM 1223 C C . ASP A 1 159 ? 15.286 -13.996 -5.861 1.00 56.00 159 ASP A C 1
ATOM 1225 O O . ASP A 1 159 ? 16.364 -13.447 -5.632 1.00 56.00 159 ASP A O 1
ATOM 1229 N N . SER A 1 160 ? 14.979 -15.206 -5.386 1.00 46.88 160 SER A N 1
ATOM 1230 C CA . SER A 1 160 ? 15.777 -16.077 -4.496 1.00 46.88 160 SER A CA 1
ATOM 1231 C C . SER A 1 160 ? 15.544 -15.991 -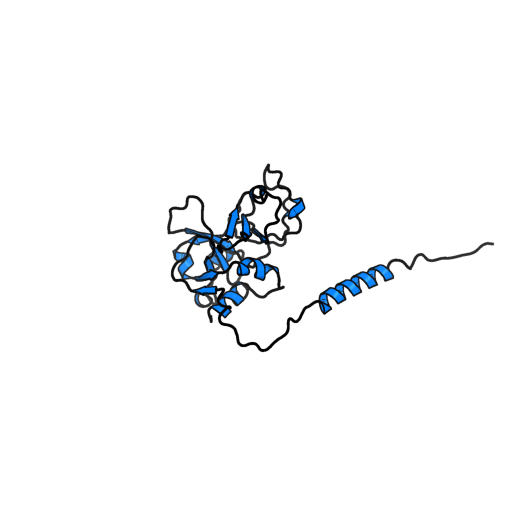2.966 1.00 46.88 160 SER A C 1
ATOM 1233 O O . SER A 1 160 ? 15.920 -15.068 -2.248 1.00 46.88 160 SER A O 1
ATOM 1235 N N . GLN A 1 161 ? 14.904 -17.054 -2.466 1.00 41.94 161 GLN A N 1
ATOM 1236 C CA . GLN A 1 161 ? 15.081 -17.754 -1.178 1.00 41.94 161 GLN A CA 1
ATOM 1237 C C . GLN A 1 161 ? 14.947 -17.021 0.178 1.00 41.94 161 GLN A C 1
ATOM 1239 O O . GLN A 1 161 ? 14.839 -17.710 1.189 1.00 41.94 161 GLN A O 1
ATOM 1244 N N . LYS A 1 162 ? 14.894 -15.684 0.255 1.00 45.81 162 LYS A N 1
ATOM 1245 C CA . LYS A 1 162 ? 14.888 -14.937 1.538 1.00 45.81 162 LYS A CA 1
ATOM 1246 C C . LYS A 1 162 ? 13.664 -14.059 1.820 1.00 45.81 162 LYS A C 1
ATOM 1248 O O . LYS A 1 162 ? 13.680 -13.297 2.777 1.00 45.81 162 LYS A O 1
ATOM 1253 N N . GLY A 1 163 ? 12.590 -14.148 1.042 1.00 52.84 163 GLY A N 1
ATOM 1254 C CA . GLY A 1 163 ? 11.302 -13.554 1.438 1.00 52.84 163 GLY A CA 1
ATOM 1255 C C . GLY A 1 163 ? 11.184 -12.016 1.410 1.00 52.84 163 GLY A C 1
ATOM 1256 O O . GLY A 1 163 ? 10.065 -11.531 1.474 1.00 52.84 163 GLY A O 1
ATOM 1257 N N . GLY A 1 164 ? 12.255 -11.240 1.208 1.00 65.56 164 GLY A N 1
ATOM 1258 C CA . GLY A 1 164 ? 12.210 -9.767 1.265 1.00 65.56 164 GLY A CA 1
ATOM 1259 C C . GLY A 1 164 ? 11.689 -9.039 0.016 1.00 65.56 164 GLY A C 1
ATOM 1260 O O . GLY A 1 164 ? 11.716 -9.592 -1.091 1.00 65.56 164 GLY A O 1
ATOM 1261 N N . PHE A 1 165 ? 11.260 -7.791 0.227 1.00 75.62 165 PHE A N 1
ATOM 1262 C CA . PHE A 1 165 ? 11.018 -6.763 -0.791 1.00 75.62 165 PHE A CA 1
ATOM 1263 C C . PHE A 1 165 ? 12.219 -5.815 -0.857 1.00 75.62 165 PHE A C 1
ATOM 1265 O O . PHE A 1 165 ? 12.841 -5.540 0.168 1.00 75.62 165 PHE A O 1
ATOM 1272 N N . LEU A 1 166 ? 12.520 -5.295 -2.044 1.00 77.81 166 LEU A N 1
ATOM 1273 C CA . LEU A 1 166 ? 13.407 -4.144 -2.201 1.00 77.81 166 LEU A CA 1
ATOM 1274 C C . LEU A 1 166 ? 12.549 -2.919 -2.493 1.00 77.81 166 LEU A C 1
ATOM 1276 O O . LEU A 1 166 ? 11.647 -2.982 -3.329 1.00 77.81 166 LEU A O 1
ATOM 1280 N N . PHE A 1 167 ? 12.828 -1.833 -1.786 1.00 81.19 167 PHE A N 1
ATOM 1281 C CA . PHE A 1 167 ? 12.160 -0.548 -1.938 1.00 81.19 167 PHE A CA 1
ATOM 1282 C C . PHE A 1 167 ? 13.196 0.432 -2.467 1.00 81.19 167 PHE A C 1
ATOM 1284 O O . PHE A 1 167 ? 14.258 0.555 -1.862 1.00 81.19 167 PHE A O 1
ATOM 1291 N N . SER A 1 168 ? 12.906 1.103 -3.576 1.00 81.62 168 SER A N 1
ATOM 1292 C CA . SER A 1 168 ? 13.789 2.140 -4.102 1.00 81.62 168 SER A CA 1
ATOM 1293 C C . SER A 1 168 ? 12.986 3.289 -4.687 1.00 81.62 168 SER A C 1
ATOM 1295 O O . SER A 1 168 ? 12.004 3.084 -5.402 1.00 81.62 168 SER A O 1
ATOM 1297 N N . ASP A 1 169 ? 13.408 4.504 -4.369 1.00 78.50 169 ASP A N 1
ATOM 1298 C CA . ASP A 1 169 ? 12.920 5.727 -5.003 1.00 78.50 169 ASP A CA 1
ATOM 1299 C C . ASP A 1 169 ? 13.731 6.093 -6.251 1.00 78.50 169 ASP A C 1
ATOM 1301 O O . ASP A 1 169 ? 13.341 6.995 -6.995 1.00 78.50 169 ASP A O 1
ATOM 1305 N N . ASP A 1 170 ? 14.859 5.415 -6.474 1.00 76.00 170 ASP A N 1
ATOM 1306 C CA . ASP A 1 170 ? 15.697 5.596 -7.646 1.00 76.00 170 ASP A CA 1
ATOM 1307 C C . ASP A 1 170 ? 15.342 4.538 -8.688 1.00 76.00 170 ASP A C 1
ATOM 1309 O O . ASP A 1 170 ? 15.691 3.361 -8.600 1.00 76.00 170 ASP A O 1
ATOM 1313 N N . LEU A 1 171 ? 14.637 4.982 -9.723 1.00 70.38 171 LEU A N 1
ATOM 1314 C CA . LEU A 1 171 ? 14.244 4.115 -10.822 1.00 70.38 171 LEU A CA 1
ATOM 1315 C C . LEU A 1 171 ? 15.464 3.549 -11.578 1.00 70.38 171 LEU A C 1
ATOM 1317 O O . LEU A 1 171 ? 15.350 2.488 -12.188 1.00 70.38 171 LEU A O 1
ATOM 1321 N N . ASN A 1 172 ? 16.645 4.176 -11.504 1.00 68.25 172 ASN A N 1
ATOM 1322 C CA . ASN A 1 172 ? 17.864 3.637 -12.119 1.00 68.25 172 ASN A CA 1
ATOM 1323 C C . ASN A 1 172 ? 18.397 2.402 -11.395 1.00 68.25 172 ASN A C 1
ATOM 1325 O O . ASN A 1 172 ? 19.016 1.545 -12.029 1.00 68.25 172 ASN A O 1
ATOM 1329 N N . GLU A 1 173 ? 18.139 2.275 -10.091 1.00 69.25 173 GLU A N 1
ATOM 1330 C CA . GLU A 1 173 ? 18.538 1.102 -9.304 1.00 69.25 173 GLU A CA 1
ATOM 1331 C C . GLU A 1 173 ? 17.783 -0.160 -9.733 1.00 69.25 173 GLU A C 1
ATOM 1333 O O . GLU A 1 173 ? 18.178 -1.270 -9.380 1.00 69.25 173 GLU A O 1
ATOM 1338 N N . LEU A 1 174 ? 16.742 -0.012 -10.562 1.00 67.81 174 LEU A N 1
ATOM 1339 C CA . LEU A 1 174 ? 16.018 -1.120 -11.176 1.00 67.81 174 LEU A CA 1
ATOM 1340 C C . LEU A 1 174 ? 16.751 -1.753 -12.374 1.00 67.81 174 LEU A C 1
ATOM 1342 O O . LEU A 1 174 ? 16.173 -2.545 -13.127 1.00 67.81 174 LEU A O 1
ATOM 1346 N N . SER A 1 175 ? 18.023 -1.424 -12.578 1.00 59.28 175 SER A N 1
ATOM 1347 C CA . SER A 1 175 ? 18.879 -2.104 -13.541 1.00 59.28 175 SER A CA 1
ATOM 1348 C C . SER A 1 175 ? 19.603 -3.266 -12.856 1.00 59.28 175 SER A C 1
ATOM 1350 O O . SER A 1 175 ? 20.480 -3.088 -12.014 1.00 59.28 175 SER A O 1
ATOM 1352 N N . THR A 1 176 ? 19.230 -4.503 -13.192 1.00 55.94 176 THR A N 1
ATOM 1353 C CA . THR A 1 176 ? 19.965 -5.666 -12.687 1.00 55.94 176 THR A CA 1
ATOM 1354 C C . THR A 1 176 ? 21.362 -5.723 -13.320 1.00 55.94 176 THR A C 1
ATOM 1356 O O . THR A 1 176 ? 21.488 -5.494 -14.527 1.00 55.94 176 THR A O 1
ATOM 1359 N N . PRO A 1 177 ? 22.417 -6.077 -12.554 1.00 48.97 177 PRO A N 1
ATOM 1360 C CA . PRO A 1 177 ? 23.795 -6.139 -13.057 1.00 48.97 177 PRO A CA 1
ATOM 1361 C C . PRO A 1 177 ? 23.996 -7.069 -14.262 1.00 48.97 177 PRO A C 1
ATOM 1363 O O . PRO A 1 177 ? 24.963 -6.923 -15.002 1.00 48.97 177 PRO A O 1
ATOM 1366 N N . GLU A 1 178 ? 23.085 -8.025 -14.464 1.00 53.22 178 GLU A N 1
ATOM 1367 C CA . GLU A 1 178 ? 23.177 -9.064 -15.495 1.00 53.22 178 GLU A CA 1
ATOM 1368 C C . GLU A 1 178 ? 22.031 -9.002 -16.521 1.00 53.22 178 GLU A C 1
ATOM 1370 O O . GLU A 1 178 ? 21.888 -9.899 -17.350 1.00 53.22 178 GLU A O 1
ATOM 1375 N N . GLY A 1 179 ? 21.189 -7.961 -16.486 1.00 52.44 179 GLY A N 1
ATOM 1376 C CA . GLY A 1 179 ? 20.032 -7.851 -17.382 1.00 52.44 179 GLY A CA 1
ATOM 1377 C C . GLY A 1 179 ? 18.931 -8.887 -17.122 1.00 52.44 179 GLY A C 1
ATOM 1378 O O . GLY A 1 179 ? 17.998 -9.004 -17.916 1.00 52.44 179 GLY A O 1
ATOM 1379 N N . THR A 1 180 ? 19.006 -9.630 -16.016 1.00 52.50 180 THR A N 1
ATOM 1380 C CA . THR A 1 180 ? 17.936 -10.511 -15.547 1.00 52.50 180 THR A CA 1
ATOM 1381 C C . THR A 1 180 ? 16.733 -9.657 -15.149 1.00 52.50 180 THR A C 1
ATOM 1383 O O . THR A 1 180 ? 16.861 -8.816 -14.261 1.00 52.50 180 THR A O 1
ATOM 1386 N N . PRO A 1 181 ? 15.562 -9.805 -15.783 1.00 56.75 181 PRO A N 1
ATOM 1387 C CA . PRO A 1 181 ? 14.389 -9.041 -15.381 1.00 56.75 181 PRO A CA 1
ATOM 1388 C C . PRO A 1 181 ? 14.028 -9.392 -13.935 1.00 56.75 181 PRO A C 1
ATOM 1390 O O . PRO A 1 181 ? 14.087 -10.559 -13.545 1.00 56.75 181 PRO A O 1
ATOM 1393 N N . TYR A 1 182 ? 13.643 -8.398 -13.132 1.00 63.47 182 TYR A N 1
ATOM 1394 C CA . TYR A 1 182 ? 13.023 -8.702 -11.847 1.00 63.47 182 TYR A CA 1
ATOM 1395 C C . TYR A 1 182 ? 11.782 -9.558 -12.076 1.00 63.47 182 TYR A C 1
ATOM 1397 O O . TYR A 1 182 ? 10.985 -9.264 -12.968 1.00 63.47 182 TYR A O 1
ATOM 1405 N N . ALA A 1 183 ? 11.597 -10.582 -11.238 1.00 63.16 183 ALA A N 1
ATOM 1406 C CA . ALA A 1 183 ? 10.439 -11.467 -11.320 1.00 63.16 183 ALA A CA 1
ATOM 1407 C C . ALA A 1 183 ? 9.119 -10.681 -11.286 1.00 63.16 183 ALA A C 1
ATOM 1409 O O . ALA A 1 183 ? 8.144 -11.069 -11.926 1.00 63.16 183 ALA A O 1
ATOM 1410 N N . SER A 1 184 ? 9.088 -9.568 -10.543 1.00 76.25 184 SER A N 1
ATOM 1411 C CA . SER A 1 184 ? 7.986 -8.610 -10.568 1.00 76.25 184 SER A CA 1
ATOM 1412 C C . SER A 1 184 ? 8.352 -7.280 -9.890 1.00 76.25 184 SER A C 1
ATOM 1414 O O . SER A 1 184 ? 9.053 -7.251 -8.875 1.00 76.25 184 SER A O 1
ATOM 1416 N N . VAL A 1 185 ? 7.855 -6.173 -10.452 1.00 81.56 185 VAL A N 1
ATOM 1417 C CA . VAL A 1 185 ? 8.022 -4.803 -9.938 1.00 81.56 185 VAL A CA 1
ATOM 1418 C C . VAL A 1 185 ? 6.665 -4.111 -9.848 1.00 81.56 185 VAL A C 1
ATOM 1420 O O . VAL A 1 185 ? 5.771 -4.389 -10.643 1.00 81.56 185 VAL A O 1
ATOM 1423 N N . SER A 1 186 ? 6.474 -3.235 -8.866 1.00 86.12 186 SER A N 1
ATOM 1424 C CA . SER A 1 186 ? 5.311 -2.349 -8.757 1.00 86.12 186 SER A CA 1
ATOM 1425 C C . SER A 1 186 ? 5.740 -0.925 -8.443 1.00 86.12 186 SER A C 1
ATOM 1427 O O . SER A 1 186 ? 6.653 -0.718 -7.652 1.00 86.12 186 SER A O 1
ATOM 1429 N N . PHE A 1 187 ? 5.051 0.048 -9.035 1.00 87.19 187 PHE A N 1
ATOM 1430 C CA . PHE A 1 187 ? 5.370 1.466 -8.908 1.00 87.19 187 PHE A CA 1
ATOM 1431 C C . PHE A 1 187 ? 4.235 2.201 -8.198 1.00 87.19 187 PHE A C 1
ATOM 1433 O O . PHE A 1 187 ? 3.070 2.059 -8.575 1.00 87.19 187 PHE A O 1
ATOM 1440 N N . PHE A 1 188 ? 4.568 2.991 -7.182 1.00 89.12 188 PHE A N 1
ATOM 1441 C CA . PHE A 1 188 ? 3.617 3.704 -6.338 1.00 89.12 188 PHE A CA 1
ATOM 1442 C C . PHE A 1 188 ? 3.892 5.206 -6.356 1.00 89.12 188 PHE A C 1
ATOM 1444 O O . PHE A 1 188 ? 4.998 5.662 -6.080 1.00 89.12 188 PHE A O 1
ATOM 1451 N N . LEU A 1 189 ? 2.858 5.989 -6.644 1.00 88.50 189 LEU A N 1
ATOM 1452 C CA . LEU A 1 189 ? 2.870 7.438 -6.541 1.00 88.50 189 LEU A CA 1
ATOM 1453 C C . LEU A 1 189 ? 2.572 7.867 -5.111 1.00 88.50 189 LEU A C 1
ATOM 1455 O O . LEU A 1 189 ? 1.489 7.599 -4.576 1.00 88.50 189 LEU A O 1
ATOM 1459 N N . GLY A 1 190 ? 3.533 8.578 -4.533 1.00 88.19 190 GLY A N 1
ATOM 1460 C CA . GLY A 1 190 ? 3.443 9.102 -3.184 1.00 88.19 190 GLY A CA 1
ATOM 1461 C C . GLY A 1 190 ? 3.406 8.020 -2.106 1.00 88.19 190 GLY A C 1
ATOM 1462 O O . GLY A 1 190 ? 3.491 6.817 -2.361 1.00 88.19 190 GLY A O 1
ATOM 1463 N N . ARG A 1 191 ? 3.316 8.476 -0.860 1.00 89.31 191 ARG A N 1
ATOM 1464 C CA . ARG A 1 191 ? 3.437 7.644 0.339 1.00 89.31 191 ARG A CA 1
ATOM 1465 C C . ARG A 1 191 ? 2.366 7.990 1.355 1.00 89.31 191 ARG A C 1
ATOM 1467 O O . ARG A 1 191 ? 1.762 9.068 1.333 1.00 89.31 191 ARG A O 1
ATOM 1474 N N . THR A 1 192 ? 2.156 7.060 2.271 1.00 90.69 192 THR A N 1
ATOM 1475 C CA . THR A 1 192 ? 1.310 7.229 3.444 1.00 90.69 192 THR A CA 1
ATOM 1476 C C . THR A 1 192 ? 2.165 7.095 4.692 1.00 90.69 192 THR A C 1
ATOM 1478 O O . THR A 1 192 ? 2.843 6.090 4.871 1.00 90.69 192 THR A O 1
ATOM 1481 N N . ARG A 1 193 ? 2.104 8.085 5.582 1.00 90.00 193 ARG A N 1
ATOM 1482 C CA . ARG A 1 193 ? 2.647 7.960 6.940 1.00 90.00 193 ARG A CA 1
ATOM 1483 C C . ARG A 1 193 ? 1.554 7.578 7.908 1.00 90.00 193 ARG A C 1
ATOM 1485 O O . ARG A 1 193 ? 0.437 8.036 7.729 1.00 90.00 193 ARG A O 1
ATOM 1492 N N . LEU A 1 194 ? 1.843 6.820 8.946 1.00 90.06 194 LEU A N 1
ATOM 1493 C CA . LEU A 1 194 ? 0.918 6.535 10.038 1.00 90.06 194 LEU A CA 1
ATOM 1494 C C . LEU A 1 194 ? 1.620 6.853 11.352 1.00 90.06 194 LEU A C 1
ATOM 1496 O O . LEU A 1 194 ? 2.757 6.433 11.549 1.00 90.06 194 LEU A O 1
ATOM 1500 N N . SER A 1 195 ? 0.971 7.598 12.240 1.00 90.25 195 SER A N 1
ATOM 1501 C CA . SER A 1 195 ? 1.465 7.738 13.610 1.00 90.25 195 SER A CA 1
ATOM 1502 C C . SER A 1 195 ? 1.182 6.468 14.409 1.00 90.25 195 SER A C 1
ATOM 1504 O O . SER A 1 195 ? 0.272 5.704 14.077 1.00 90.25 195 SER A O 1
ATOM 1506 N N . ARG A 1 196 ? 1.908 6.254 15.509 1.00 88.44 196 ARG A N 1
ATOM 1507 C CA . ARG A 1 196 ? 1.630 5.141 16.430 1.00 88.44 196 ARG A CA 1
ATOM 1508 C C . ARG A 1 196 ? 0.186 5.139 16.944 1.00 88.44 196 ARG A C 1
ATOM 1510 O O . ARG A 1 196 ? -0.399 4.073 17.042 1.00 88.44 196 ARG A O 1
ATOM 1517 N N . GLU A 1 197 ? -0.399 6.305 17.210 1.00 89.81 197 GLU A N 1
ATOM 1518 C CA . GLU A 1 197 ? -1.808 6.419 17.623 1.00 89.81 197 GLU A CA 1
ATOM 1519 C C . GLU A 1 197 ? -2.772 5.995 16.504 1.00 89.81 197 GLU A C 1
ATOM 1521 O O . GLU A 1 197 ? -3.795 5.365 16.756 1.00 89.81 197 GLU A O 1
ATOM 1526 N N . GLU A 1 198 ? -2.460 6.314 15.244 1.00 90.69 198 GLU A N 1
ATOM 1527 C CA . GLU A 1 198 ? -3.287 5.877 14.118 1.00 90.69 198 GLU A CA 1
ATOM 1528 C C . GLU A 1 198 ? -3.254 4.358 13.934 1.00 90.69 198 GLU A C 1
ATOM 1530 O O . GLU A 1 198 ? -4.249 3.797 13.480 1.00 90.69 198 GLU A O 1
ATOM 1535 N N . MET A 1 199 ? -2.153 3.695 14.303 1.00 89.75 199 MET A N 1
ATOM 1536 C CA . MET A 1 199 ? -1.992 2.242 14.179 1.00 89.75 199 MET A CA 1
ATOM 1537 C C . MET A 1 199 ? -2.987 1.447 15.033 1.00 89.75 199 MET A C 1
ATOM 1539 O O . MET A 1 199 ? -3.356 0.346 14.633 1.00 89.75 199 MET A O 1
ATOM 1543 N N . ASP A 1 200 ? -3.492 2.008 16.136 1.00 90.38 200 ASP A N 1
ATOM 1544 C CA . ASP A 1 200 ? -4.488 1.354 17.004 1.00 90.38 200 ASP A CA 1
ATOM 1545 C C . ASP A 1 200 ? -5.837 1.107 16.297 1.00 90.38 200 ASP A C 1
ATOM 1547 O O . ASP A 1 200 ? -6.662 0.296 16.737 1.00 90.38 200 ASP A O 1
ATOM 1551 N N . ASP A 1 201 ? -6.077 1.801 15.182 1.00 91.88 201 ASP A N 1
ATOM 1552 C CA . ASP A 1 201 ? -7.257 1.618 14.339 1.00 91.88 201 ASP A CA 1
ATOM 1553 C C . ASP A 1 201 ? -7.035 0.623 13.187 1.00 91.88 201 ASP A C 1
ATOM 1555 O O . ASP A 1 201 ? -7.928 0.435 12.350 1.00 91.88 201 ASP A O 1
ATOM 1559 N N . PHE A 1 202 ? -5.872 -0.025 13.130 1.00 93.44 202 PHE A N 1
ATOM 1560 C CA . PHE A 1 202 ? -5.521 -1.022 12.126 1.00 93.44 202 PHE A CA 1
ATOM 1561 C C . PHE A 1 202 ? -5.305 -2.398 12.756 1.00 93.44 202 PHE A C 1
ATOM 1563 O O . PHE A 1 202 ? -4.963 -2.545 13.925 1.00 93.44 202 PHE A O 1
ATOM 1570 N N . LEU A 1 203 ? -5.516 -3.428 11.946 1.00 92.75 203 LEU A N 1
ATOM 1571 C CA . LEU A 1 203 ? -5.025 -4.772 12.198 1.00 92.75 203 LEU A CA 1
ATOM 1572 C C . LEU A 1 203 ? -3.679 -4.911 11.499 1.00 92.75 203 LEU A C 1
ATOM 1574 O O . LEU A 1 203 ? -3.549 -4.559 10.324 1.00 92.75 203 LEU A O 1
ATOM 1578 N N . ILE A 1 204 ? -2.690 -5.419 12.222 1.00 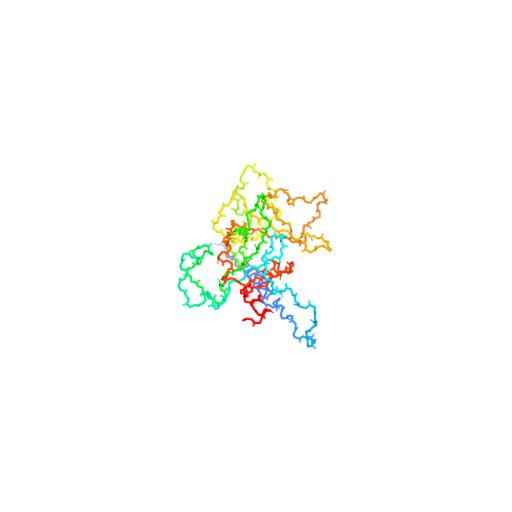91.31 204 ILE A N 1
ATOM 1579 C CA . ILE A 1 204 ? -1.327 -5.582 11.727 1.00 91.31 204 ILE A CA 1
ATOM 1580 C C . ILE A 1 204 ? -1.150 -7.037 11.319 1.00 91.31 204 ILE A C 1
ATOM 1582 O O . ILE A 1 204 ? -1.425 -7.944 12.103 1.00 91.31 204 ILE A O 1
ATOM 1586 N N . THR A 1 205 ? -0.706 -7.267 10.089 1.00 88.06 205 THR A N 1
ATOM 1587 C CA . THR A 1 205 ? -0.471 -8.606 9.561 1.00 88.06 205 THR A CA 1
ATOM 1588 C C . THR A 1 205 ? 0.914 -8.717 8.945 1.00 88.06 205 THR A C 1
ATOM 1590 O O . THR A 1 205 ? 1.380 -7.835 8.227 1.00 88.06 205 THR A O 1
ATOM 1593 N N . GLU A 1 206 ? 1.570 -9.844 9.185 1.00 84.44 206 GLU A N 1
ATOM 1594 C CA . GLU A 1 206 ? 2.665 -10.292 8.333 1.00 84.44 206 GLU A CA 1
ATOM 1595 C C . GLU A 1 206 ? 2.079 -10.703 6.981 1.00 84.44 206 GLU A C 1
ATOM 1597 O O . GLU A 1 206 ? 1.052 -11.383 6.946 1.00 84.44 206 GLU A O 1
ATOM 1602 N N . CYS A 1 207 ? 2.686 -10.276 5.877 1.00 71.25 207 CYS A N 1
ATOM 1603 C CA . CYS A 1 207 ? 2.219 -10.618 4.541 1.00 71.25 207 CYS A CA 1
ATOM 1604 C C . CYS A 1 207 ? 3.336 -11.176 3.672 1.00 71.25 207 CYS A C 1
ATOM 1606 O O . CYS A 1 207 ? 4.415 -10.597 3.550 1.00 71.25 207 CYS A O 1
ATOM 1608 N N . SER A 1 208 ? 3.033 -12.297 3.017 1.00 70.19 208 SER A N 1
ATOM 1609 C CA . SER A 1 208 ? 3.925 -12.874 2.017 1.00 70.19 208 SER A CA 1
ATOM 1610 C C . SER A 1 208 ? 4.036 -11.981 0.775 1.00 70.19 208 SER A C 1
ATOM 1612 O O . SER A 1 208 ? 3.145 -11.178 0.478 1.00 70.19 208 SER A O 1
ATOM 1614 N N . ARG A 1 209 ? 5.105 -12.199 0.003 1.00 68.75 209 ARG A N 1
ATOM 1615 C CA . ARG A 1 209 ? 5.389 -11.546 -1.288 1.00 68.75 209 ARG A CA 1
ATOM 1616 C C . ARG A 1 209 ? 4.194 -11.488 -2.229 1.00 68.75 209 ARG A C 1
ATOM 1618 O O . ARG A 1 209 ? 4.013 -10.499 -2.935 1.00 68.75 209 ARG A O 1
ATOM 1625 N N . ASP A 1 210 ? 3.371 -12.527 -2.200 1.00 68.06 210 ASP A N 1
ATOM 1626 C CA . ASP A 1 210 ? 2.245 -12.695 -3.103 1.00 68.06 210 ASP A CA 1
ATOM 1627 C C . ASP A 1 210 ? 1.218 -11.566 -3.000 1.00 68.06 210 ASP A C 1
ATOM 1629 O O . ASP A 1 210 ? 0.512 -11.322 -3.973 1.00 68.06 210 ASP A O 1
ATOM 1633 N N . ILE A 1 211 ? 1.136 -10.842 -1.877 1.00 70.56 211 ILE A N 1
ATOM 1634 C CA . ILE A 1 211 ? 0.101 -9.820 -1.706 1.00 70.56 211 ILE A CA 1
ATOM 1635 C C . ILE A 1 211 ? 0.236 -8.663 -2.699 1.00 70.56 211 ILE A C 1
ATOM 1637 O O . ILE A 1 211 ? -0.766 -8.179 -3.206 1.00 70.56 211 ILE A O 1
ATOM 1641 N N . ILE A 1 212 ? 1.452 -8.225 -3.035 1.00 67.75 212 ILE A N 1
ATOM 1642 C CA . ILE A 1 212 ? 1.629 -7.097 -3.966 1.00 67.75 212 ILE A CA 1
ATOM 1643 C C . ILE A 1 212 ? 1.257 -7.522 -5.392 1.00 67.75 212 ILE A C 1
ATOM 1645 O O . ILE A 1 212 ? 0.692 -6.740 -6.157 1.00 67.75 212 ILE A O 1
ATOM 1649 N N . PHE A 1 213 ? 1.544 -8.775 -5.749 1.00 68.38 213 PHE A N 1
ATOM 1650 C CA . PHE A 1 213 ? 1.434 -9.255 -7.127 1.00 68.38 213 PHE A CA 1
ATOM 1651 C C . PHE A 1 213 ? 0.110 -9.953 -7.427 1.00 68.38 213 PHE A C 1
ATOM 1653 O O . PHE A 1 213 ? -0.362 -9.877 -8.560 1.00 68.38 213 PHE A O 1
ATOM 1660 N N . ARG A 1 214 ? -0.556 -10.551 -6.433 1.00 65.31 214 ARG A N 1
ATOM 1661 C CA . ARG A 1 214 ? -1.914 -11.096 -6.605 1.00 65.31 214 ARG A CA 1
ATOM 1662 C C . ARG A 1 214 ? -2.919 -9.990 -6.893 1.00 65.31 214 ARG A C 1
ATOM 1664 O O . ARG A 1 214 ? -3.622 -10.091 -7.895 1.00 65.31 214 ARG A O 1
ATOM 1671 N N . VAL A 1 215 ? -2.806 -8.874 -6.170 1.00 60.62 215 VAL A N 1
ATOM 1672 C CA . VAL A 1 215 ? -3.604 -7.644 -6.337 1.00 60.62 215 VAL A CA 1
ATOM 1673 C C . VAL A 1 215 ? -3.521 -7.050 -7.753 1.00 60.62 215 VAL A C 1
ATOM 1675 O O . VAL A 1 215 ? -4.389 -6.280 -8.167 1.00 60.62 215 VAL A O 1
ATOM 1678 N N . ARG A 1 216 ? -2.494 -7.405 -8.538 1.00 60.69 216 ARG A N 1
ATOM 1679 C CA . ARG A 1 216 ? -2.380 -7.016 -9.954 1.00 60.69 216 ARG A CA 1
ATOM 1680 C C . ARG A 1 216 ? -3.202 -7.893 -10.900 1.00 60.69 216 ARG A C 1
ATOM 1682 O O . ARG A 1 216 ? -3.617 -7.401 -11.946 1.00 60.69 216 ARG A O 1
ATOM 1689 N N . SER A 1 217 ? -3.327 -9.179 -10.584 1.00 54.53 217 SER A N 1
ATOM 1690 C CA . SER A 1 217 ? -3.503 -10.254 -11.572 1.00 54.53 217 SER A CA 1
ATOM 1691 C C . SER A 1 217 ? -4.946 -10.651 -11.836 1.00 54.53 217 SER A C 1
ATOM 1693 O O . SER A 1 217 ? -5.301 -11.052 -12.943 1.00 54.53 217 SER A O 1
ATOM 1695 N N . ARG A 1 218 ? -5.797 -10.535 -10.830 1.00 52.00 218 ARG A N 1
ATOM 1696 C CA . ARG A 1 218 ? -7.203 -10.874 -10.941 1.00 52.00 218 ARG A CA 1
ATOM 1697 C C . ARG A 1 218 ? -7.940 -9.545 -10.826 1.00 52.00 218 ARG A C 1
ATOM 1699 O O . ARG A 1 218 ? -7.533 -8.682 -10.059 1.00 52.00 218 ARG A O 1
ATOM 1706 N N . GLY A 1 219 ? -8.935 -9.300 -11.676 1.00 50.38 219 GLY A N 1
ATOM 1707 C CA . GLY A 1 219 ? -9.749 -8.080 -11.624 1.00 50.38 219 GLY A CA 1
ATOM 1708 C C . GLY A 1 219 ? -10.549 -8.061 -10.324 1.00 50.38 219 GLY A C 1
ATOM 1709 O O . GLY A 1 219 ? -11.713 -8.454 -10.321 1.00 50.38 219 GLY A O 1
ATOM 1710 N N . GLU A 1 220 ? -9.871 -7.748 -9.219 1.00 55.31 220 GLU A N 1
ATOM 1711 C CA . GLU A 1 220 ? -10.171 -8.352 -7.925 1.00 55.31 220 GLU A CA 1
ATOM 1712 C C . GLU A 1 220 ? -10.999 -7.463 -7.002 1.00 55.31 220 GLU A C 1
ATOM 1714 O O . GLU A 1 220 ? -11.003 -6.231 -7.114 1.00 55.31 220 GLU A O 1
ATOM 1719 N N . PRO A 1 221 ? -11.681 -8.115 -6.044 1.00 55.25 221 PRO A N 1
ATOM 1720 C CA . PRO A 1 221 ? -12.161 -7.491 -4.831 1.00 55.25 221 PRO A CA 1
ATOM 1721 C C . PRO A 1 221 ? -11.052 -6.723 -4.102 1.00 55.25 221 PRO A C 1
ATOM 1723 O O . PRO A 1 221 ? -9.861 -6.819 -4.376 1.00 55.25 221 PRO A O 1
ATOM 1726 N N . SER A 1 222 ? -11.470 -5.954 -3.108 1.00 75.31 222 SER A N 1
ATOM 1727 C CA . SER A 1 222 ? -10.566 -5.205 -2.245 1.00 75.31 222 SER A CA 1
ATOM 1728 C C . SER A 1 222 ? -9.479 -6.072 -1.602 1.00 75.31 222 SER A C 1
ATOM 1730 O O . SER A 1 222 ? -9.798 -7.038 -0.912 1.00 75.31 222 SER A O 1
ATOM 1732 N N . VAL A 1 223 ? -8.212 -5.654 -1.700 1.00 81.38 223 VAL A N 1
ATOM 1733 C CA . VAL A 1 223 ? -7.075 -6.230 -0.946 1.00 81.38 223 VAL A CA 1
ATOM 1734 C C . VAL A 1 223 ? -7.398 -6.355 0.539 1.00 81.38 223 VAL A C 1
ATOM 1736 O O . VAL A 1 223 ? -7.079 -7.353 1.178 1.00 81.38 223 VAL A O 1
ATOM 1739 N N . ALA A 1 224 ? -8.074 -5.344 1.091 1.00 84.69 224 ALA A N 1
ATOM 1740 C CA . ALA A 1 224 ? -8.491 -5.354 2.482 1.00 84.69 224 ALA A CA 1
ATOM 1741 C C . ALA A 1 224 ? -9.443 -6.519 2.771 1.00 84.69 224 ALA A C 1
ATOM 1743 O O . ALA A 1 224 ? -9.287 -7.191 3.783 1.00 84.69 224 ALA A O 1
ATOM 1744 N N . ARG A 1 225 ? -10.386 -6.808 1.870 1.00 85.44 225 ARG A N 1
ATOM 1745 C CA . ARG A 1 225 ? -11.337 -7.914 2.025 1.00 85.44 225 ARG A CA 1
ATOM 1746 C C . ARG A 1 225 ? -10.646 -9.272 2.031 1.00 85.44 225 ARG A C 1
ATOM 1748 O O . ARG A 1 225 ? -11.037 -10.128 2.815 1.00 85.44 225 ARG A O 1
ATOM 1755 N N . GLU A 1 226 ? -9.635 -9.471 1.193 1.00 83.75 226 GLU A N 1
ATOM 1756 C CA . GLU A 1 226 ? -8.878 -10.728 1.176 1.00 83.75 226 GLU A CA 1
ATOM 1757 C C . GLU A 1 226 ? -8.078 -10.933 2.457 1.00 83.75 226 GLU A C 1
ATOM 1759 O O . GLU A 1 226 ? -8.150 -12.004 3.058 1.00 83.75 226 GLU A O 1
ATOM 1764 N N . ILE A 1 227 ? -7.376 -9.892 2.916 1.00 84.00 227 ILE A N 1
ATOM 1765 C CA . ILE A 1 227 ? -6.658 -9.944 4.191 1.00 84.00 227 ILE A CA 1
ATOM 1766 C C . ILE A 1 227 ? -7.645 -10.243 5.320 1.00 84.00 227 ILE A C 1
ATOM 1768 O O . ILE A 1 227 ? -7.437 -11.180 6.080 1.00 84.00 227 ILE A O 1
ATOM 1772 N N . LEU A 1 228 ? -8.741 -9.490 5.420 1.00 86.62 228 LEU A N 1
ATOM 1773 C CA . LEU A 1 228 ? -9.720 -9.654 6.496 1.00 86.62 228 LEU A CA 1
ATOM 1774 C C . LEU A 1 228 ? -10.352 -11.050 6.498 1.00 86.62 228 LEU A C 1
ATOM 1776 O O . LEU A 1 228 ? -10.470 -11.650 7.564 1.00 86.62 228 LEU A O 1
ATOM 1780 N N . ALA A 1 229 ? -10.657 -11.612 5.324 1.00 84.88 229 ALA A N 1
ATOM 1781 C CA . ALA A 1 229 ? -11.156 -12.980 5.209 1.00 84.88 229 ALA A CA 1
ATOM 1782 C C . ALA A 1 229 ? -10.159 -14.013 5.763 1.00 84.88 229 ALA A C 1
ATOM 1784 O O . ALA A 1 229 ? -10.565 -14.945 6.455 1.00 84.88 229 ALA A O 1
ATOM 1785 N N . LEU A 1 230 ? -8.856 -13.834 5.518 1.00 81.31 230 LEU A N 1
ATOM 1786 C CA . LEU A 1 230 ? -7.808 -14.704 6.072 1.00 81.31 230 LEU A CA 1
ATOM 1787 C C . LEU A 1 230 ? -7.619 -14.529 7.577 1.00 81.31 230 LEU A C 1
ATOM 1789 O O . LEU A 1 230 ? -7.262 -15.480 8.268 1.00 81.31 230 LEU A O 1
ATOM 1793 N N . LEU A 1 231 ? -7.875 -13.326 8.086 1.00 82.62 231 LEU A N 1
ATOM 1794 C CA . LEU A 1 231 ? -7.842 -13.027 9.515 1.00 82.62 231 LEU A CA 1
ATOM 1795 C C . LEU A 1 231 ? -9.135 -13.437 10.248 1.00 82.62 231 LEU A C 1
ATOM 1797 O O . LEU A 1 231 ? -9.210 -13.289 11.469 1.00 82.62 231 LEU A O 1
ATOM 1801 N N . GLY A 1 232 ? -10.146 -13.936 9.527 1.00 81.50 232 GLY A N 1
ATOM 1802 C CA . GLY A 1 232 ? -11.448 -14.308 10.086 1.00 81.50 232 GLY A CA 1
ATOM 1803 C C . GLY A 1 232 ? -12.258 -13.119 10.616 1.00 81.50 232 GLY A C 1
ATOM 1804 O O . GLY A 1 232 ? -12.934 -13.264 11.635 1.00 81.50 232 GLY A O 1
ATOM 1805 N N . GLN A 1 233 ? -12.140 -11.950 9.973 1.00 74.75 233 GLN A N 1
ATOM 1806 C CA . GLN A 1 233 ? -12.783 -10.679 10.350 1.00 74.75 233 GLN A CA 1
ATOM 1807 C C . GLN A 1 233 ? -13.979 -10.310 9.464 1.00 74.75 233 GLN A C 1
ATOM 1809 O O . GLN A 1 233 ? -14.038 -10.758 8.299 1.00 74.75 233 GLN A O 1
#

Radius of gyration: 22.65 Å; Cα contacts (8 Å, |Δi|>4): 366; chains: 1; bounding box: 45×46×91 Å

pLDDT: mean 71.04, std 17.0, range [30.59, 93.44]

Nearest PDB structures (foldseek):
  2ew0-assembly1_A  TM=6.784E-01  e=2.019E-05  Acinetobacter baylyi ADP1
  2haf-assembly1_A  TM=6.277E-01  e=3.254E-05  Vibrio cholerae
  2ikk-assembly1_A  TM=2.089E-01  e=8.459E+00  Bacillus subtilis

Sequence (233 aa):
MLSAEGSESGKDEASLTEIEAFRRKLTEGSMFIGQSGESPDASTSWARLIDEPRTDGGCVVVANPSRWLGKRHSKRLEKFGLRSVTYDMLPCVLLYPQDGSRSSDEFSGVLLGRRSGMLVGDLEFVGDVEFDQSRFMLEPLWFGGRELKDSPLSIVAADSQKGGFLFSDDLNELSTPEGTPYASVSFFLGRTRLSREEMDDFLITECSRDIIFRVRSRGEPSVAREILALLGQ

Foldseek 3Di:
DDDDDDDPDDDPVVVVVVVVVVVVCVVVVPDPPDPPDDDPPPPPCQKDFDDDDDQQWQKKWWFDCVLQPPDDPCVVLVFVVHPHDDLLRTWMWTWHDDPPDPDPFKTKTFTALAFPPAFLLVCPDLPPDPQPCVVGRRATEGAGTDAADSAWWKWADDPDDDQHIDIDRDSVVCQDPVNPHGPDMYTYGHIHMDTPVNSVRIGMIGGTPVLRVVSVPDPDGHSSNVNCVSVVD

Mean predicted aligned error: 13.94 Å